Protein AF-A0A9D1JRZ8-F1 (afdb_monomer_lite)

pLDDT: mean 80.59, std 9.16, range [51.03, 95.12]

Organism: NCBI:txid2840941

Radius of gyration: 38.11 Å; chains: 1; bounding box: 94×84×98 Å

InterPro domains:
  IPR002549 Transmembrane protein TqsA-like [PF01594] (30-248)
  IPR002549 Transmembrane protein TqsA-like [PF01594] (249-316)
  IPR002549 Transmembrane protein TqsA-like [PTHR21716] (244-322)

Foldseek 3Di:
DDQDPVNVVVVVVVVVVVVVVVVCVVCVVVVVVVVVVVCVVCVLLVLLQVVLLLLCLQLVVQLCVPQVPPPNVPDPVSVVCSNVVSSVVSVCVVVVVVVVVCVVVLVVVVVVVVVVLVVVVVVLVVVVVVVVVVCVVDPVVVVVCVVVVPDVVVVSVVVVVVSVVVVVVSVVVSVVVVVVVVVVVVSVVSSNVSSVVCNVCVVVVVVVVLVVLVVVDPPVVSVVVVVVVVVVSVVVSVVSNVVVVVVVVVVVVVVVVVVVCVCCVQPVVLCVVCVVLVHDSVVLNVQLVVLCVPPNPVRNVPSSNVVSVVVVVVVVVVVVVVVVVVVD

Secondary structure (DSSP, 8-state):
----HHHHHHHHHHHHHHHHHHHHHHTHHHHHHHHHHHHHHHHHHHHHHHHHHHHHHHHHHHHHHHTSSTTTTT-HHHHHHHHHHHHHHHHHHHHHHHHHHHHHHHHHHHHHHHHHHHHHHHHHHHHHHHHHHHHHT-HHHHHHHHHHT--HHHHHHHHHHHHHHHHHHHHHHHHHHHHHHHHHHHHHHHHHHHHHHHHHHHHHHHHHHHHHHHHHS-HHHHHHHHHHHHHHHHHHHHHHH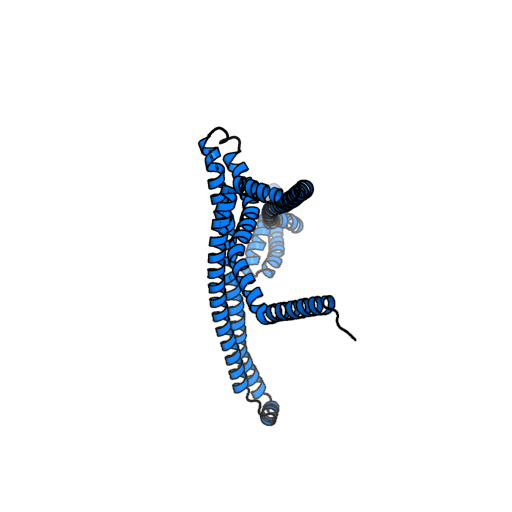HHHHHHHHHHHHHHHHHHHHHHIIIIIHHHHHHHHHT--HHHHHHHHHHHHHHHHHHHHHHHHHHHHHHHHHHHHHHHHHHHHHHT-

Structure (mmCIF, N/CA/C/O backbone):
data_AF-A0A9D1JRZ8-F1
#
_entry.id   AF-A0A9D1JRZ8-F1
#
loop_
_atom_site.group_PDB
_atom_site.id
_atom_site.type_symbol
_atom_site.label_atom_id
_atom_site.label_alt_id
_atom_site.label_comp_id
_atom_site.label_asym_id
_atom_site.label_entity_id
_atom_site.label_seq_id
_atom_site.pdbx_PDB_ins_code
_atom_site.Cartn_x
_atom_site.Cartn_y
_atom_site.Cartn_z
_atom_site.occupancy
_atom_site.B_iso_or_equiv
_atom_site.auth_seq_id
_atom_site.auth_comp_id
_atom_site.auth_asym_id
_atom_site.auth_atom_id
_atom_site.pdbx_PDB_model_num
ATOM 1 N N . MET A 1 1 ? -30.041 -45.251 48.410 1.00 56.19 1 MET A N 1
ATOM 2 C CA . MET A 1 1 ? -29.413 -43.913 48.454 1.00 56.19 1 MET A CA 1
ATOM 3 C C . MET A 1 1 ? -30.538 -42.896 48.626 1.00 56.19 1 MET A C 1
ATOM 5 O O . MET A 1 1 ? -31.385 -42.823 47.746 1.00 56.19 1 MET A O 1
ATOM 9 N N . LYS A 1 2 ? -30.663 -42.235 49.785 1.00 61.56 2 LYS A N 1
ATOM 10 C CA . LYS A 1 2 ? -31.685 -41.193 49.989 1.00 61.56 2 LYS A CA 1
ATOM 11 C C . LYS A 1 2 ? -31.085 -39.877 49.499 1.00 61.56 2 LYS A C 1
ATOM 13 O O . LYS A 1 2 ? -30.140 -39.399 50.109 1.00 61.56 2 LYS A O 1
ATOM 18 N N . LEU A 1 3 ? -31.579 -39.370 48.374 1.00 69.12 3 LEU A N 1
ATOM 19 C CA . LEU A 1 3 ? -31.197 -38.058 47.852 1.00 69.12 3 LEU A CA 1
ATOM 20 C C . LEU A 1 3 ? -31.769 -36.985 48.781 1.00 69.12 3 LEU A C 1
ATOM 22 O O . LEU A 1 3 ? -32.987 -36.918 48.961 1.00 69.12 3 LEU A O 1
ATOM 26 N N . ASP A 1 4 ? -30.896 -36.182 49.382 1.00 82.25 4 ASP A N 1
ATOM 27 C CA . ASP A 1 4 ? -31.311 -35.039 50.191 1.00 82.25 4 ASP A CA 1
ATOM 28 C C . ASP A 1 4 ? -31.799 -33.886 49.285 1.00 82.25 4 ASP A C 1
ATOM 30 O O . ASP A 1 4 ? -31.523 -33.836 48.081 1.00 82.25 4 ASP A O 1
ATOM 34 N N . LYS A 1 5 ? -32.545 -32.930 49.846 1.00 78.88 5 LYS A N 1
ATOM 35 C CA . LYS A 1 5 ? -33.071 -31.759 49.123 1.00 78.88 5 LYS A CA 1
ATOM 36 C C . LYS A 1 5 ? -31.963 -30.920 48.476 1.00 78.88 5 LYS A C 1
ATOM 38 O O . LYS A 1 5 ? -32.202 -30.301 47.436 1.00 78.88 5 LYS A O 1
ATOM 43 N N . GLU A 1 6 ? -30.763 -30.899 49.056 1.00 80.94 6 GLU A N 1
ATOM 44 C CA . GLU A 1 6 ? -29.601 -30.226 48.466 1.00 80.94 6 GLU A CA 1
ATOM 45 C C . GLU A 1 6 ? -29.086 -30.921 47.201 1.00 80.94 6 GLU A C 1
ATOM 47 O O . GLU A 1 6 ? -28.786 -30.243 46.212 1.00 80.94 6 GLU A O 1
ATOM 52 N N . ASP A 1 7 ? -29.053 -32.255 47.183 1.00 83.50 7 ASP A N 1
ATOM 53 C CA . ASP A 1 7 ? -28.632 -33.032 46.013 1.00 83.50 7 ASP A CA 1
ATOM 54 C C . ASP A 1 7 ? -29.621 -32.856 44.859 1.00 83.50 7 ASP A C 1
ATOM 56 O O . ASP A 1 7 ? -29.228 -32.610 43.718 1.00 83.50 7 ASP A O 1
ATOM 60 N N . LEU A 1 8 ? -30.921 -32.847 45.169 1.00 83.81 8 LEU A N 1
ATOM 61 C CA . LEU A 1 8 ? -31.987 -32.525 44.217 1.00 83.81 8 LEU A CA 1
ATOM 62 C C . LEU A 1 8 ? -31.843 -31.111 43.628 1.00 83.81 8 LEU A C 1
ATOM 64 O O . LEU A 1 8 ? -32.059 -30.905 42.431 1.00 83.81 8 LEU A O 1
ATOM 68 N N . LYS A 1 9 ? -31.430 -30.124 44.435 1.00 86.06 9 LYS A N 1
ATOM 69 C CA . LYS A 1 9 ? -31.193 -28.748 43.971 1.00 86.06 9 LYS A CA 1
ATOM 70 C C . LYS A 1 9 ? -29.970 -28.667 43.053 1.00 86.06 9 LYS A C 1
ATOM 72 O O . LYS A 1 9 ? -30.039 -27.955 42.050 1.00 86.06 9 LYS A O 1
ATOM 77 N N . LYS A 1 10 ? -28.885 -29.388 43.352 1.00 85.62 10 LYS A N 1
ATOM 78 C CA . LYS A 1 10 ? -27.681 -29.458 42.501 1.00 85.62 10 LYS A CA 1
ATOM 79 C C . LYS A 1 10 ? -27.978 -30.137 41.166 1.00 85.62 10 LYS A C 1
ATOM 81 O O . LYS A 1 10 ? -27.677 -29.559 40.126 1.00 85.62 10 LYS A O 1
ATOM 86 N N . ILE A 1 11 ? -28.656 -31.286 41.188 1.00 87.19 11 ILE A N 1
ATOM 87 C CA . ILE A 1 11 ? -29.069 -32.015 39.979 1.00 87.19 11 ILE A CA 1
ATOM 88 C C . ILE A 1 11 ? -29.947 -31.127 39.091 1.00 87.19 11 ILE A C 1
ATOM 90 O O . ILE A 1 11 ? -29.716 -31.042 37.889 1.00 87.19 11 ILE A O 1
ATOM 94 N N . ARG A 1 12 ? -30.889 -30.373 39.674 1.00 87.62 12 ARG A N 1
ATOM 95 C CA . ARG A 1 12 ? -31.716 -29.422 38.919 1.00 87.62 12 ARG A CA 1
ATOM 96 C C . ARG A 1 12 ? -30.890 -28.336 38.225 1.00 87.62 12 ARG A C 1
ATOM 98 O O . ARG A 1 12 ? -31.143 -28.077 37.058 1.00 87.62 12 ARG A O 1
ATOM 105 N N . HIS A 1 13 ? -29.927 -27.703 38.904 1.00 90.06 13 HIS A N 1
ATOM 106 C CA . HIS A 1 13 ? -29.069 -26.684 38.272 1.00 90.06 13 HIS A CA 1
ATOM 107 C C . HIS A 1 13 ? -28.193 -27.280 37.170 1.00 90.06 13 HIS A C 1
ATOM 109 O O . HIS A 1 13 ? -27.972 -26.625 36.159 1.00 90.06 13 HIS A O 1
ATOM 115 N N . LEU A 1 14 ? -27.736 -28.520 37.344 1.00 88.88 14 LEU A N 1
ATOM 116 C CA . LEU A 1 14 ? -26.909 -29.221 36.367 1.00 88.88 14 LEU A CA 1
ATOM 117 C C . LEU A 1 14 ? -27.716 -29.578 35.109 1.00 88.88 14 LEU A C 1
ATOM 119 O O . LEU A 1 14 ? -27.247 -29.348 33.999 1.00 88.88 14 LEU A O 1
ATOM 123 N N . ILE A 1 15 ? -28.964 -30.030 35.272 1.00 90.50 15 ILE A N 1
ATOM 124 C CA . ILE A 1 15 ? -29.905 -30.245 34.161 1.00 90.50 15 ILE A CA 1
ATOM 125 C C . ILE A 1 15 ? -30.215 -28.919 33.450 1.00 90.50 15 ILE A C 1
ATOM 127 O O . ILE A 1 15 ? -30.189 -28.856 32.225 1.00 90.50 15 ILE A O 1
ATOM 131 N N . LEU A 1 16 ? -30.462 -27.841 34.199 1.00 91.38 16 LEU A N 1
ATOM 132 C CA . LEU A 1 16 ? -30.756 -26.515 33.640 1.00 91.38 16 LEU A CA 1
ATOM 133 C C . LEU A 1 16 ? -29.554 -25.951 32.864 1.00 91.38 16 LEU A C 1
ATOM 135 O O . LEU A 1 16 ? -29.713 -25.437 31.761 1.00 91.38 16 LEU A O 1
ATOM 139 N N . PHE A 1 17 ? -28.345 -26.122 33.403 1.00 94.19 17 PHE A N 1
ATOM 140 C CA . PHE A 1 17 ? -27.095 -25.793 32.726 1.00 94.19 17 PHE A CA 1
ATOM 141 C C . PHE A 1 17 ? -26.906 -26.622 31.450 1.00 94.19 17 PHE A C 1
ATOM 143 O O . PHE A 1 17 ? -26.579 -26.054 30.414 1.00 94.19 17 PHE A O 1
ATOM 150 N N . ALA A 1 18 ? -27.164 -27.933 31.491 1.00 89.81 18 ALA A N 1
ATOM 151 C CA . ALA A 1 18 ? -27.052 -28.808 30.326 1.00 89.81 18 ALA A CA 1
ATOM 152 C C . ALA A 1 18 ? -28.035 -28.420 29.208 1.00 89.81 18 ALA A C 1
ATOM 154 O O . ALA A 1 18 ? -27.648 -28.385 28.044 1.00 89.81 18 ALA A O 1
ATOM 155 N N . ILE A 1 19 ? -29.278 -28.060 29.551 1.00 92.88 19 ILE A N 1
ATOM 156 C CA . ILE A 1 19 ? -30.281 -27.581 28.584 1.00 92.88 19 ILE A CA 1
ATOM 157 C C . ILE A 1 19 ? -29.836 -26.258 27.945 1.00 92.88 19 ILE A C 1
ATOM 159 O O . ILE A 1 19 ? -29.908 -26.111 26.726 1.00 92.88 19 ILE A O 1
ATOM 163 N N . ILE A 1 20 ? -29.336 -25.308 28.743 1.00 90.50 20 ILE A N 1
ATOM 164 C CA . ILE A 1 20 ? -28.833 -24.019 28.241 1.00 90.50 20 ILE A CA 1
ATOM 165 C C . ILE A 1 20 ? -27.596 -24.220 27.357 1.00 90.50 20 ILE A C 1
ATOM 167 O O . ILE A 1 20 ? -27.525 -23.662 26.264 1.00 90.50 20 ILE A O 1
ATOM 171 N N . ALA A 1 21 ? -26.640 -25.039 27.795 1.00 88.12 21 ALA A N 1
ATOM 172 C CA . ALA A 1 21 ? -25.439 -25.352 27.030 1.00 88.12 21 ALA A CA 1
ATOM 173 C C . ALA A 1 21 ? -25.792 -26.017 25.692 1.00 88.12 21 ALA A C 1
ATOM 175 O O . ALA A 1 21 ? -25.288 -25.603 24.651 1.00 88.12 21 ALA A O 1
ATOM 176 N N . GLN A 1 22 ? -26.722 -26.976 25.694 1.00 88.88 22 GLN A N 1
ATOM 177 C CA . GLN A 1 22 ? -27.201 -27.627 24.477 1.00 88.88 22 GLN A CA 1
ATOM 178 C C . GLN A 1 22 ? -27.913 -26.644 23.540 1.00 88.88 22 GLN A C 1
ATOM 180 O O . GLN A 1 22 ? -27.714 -26.707 22.327 1.00 88.88 22 GLN A O 1
ATOM 185 N N . ALA A 1 23 ? -28.707 -25.712 24.074 1.00 86.88 23 ALA A N 1
ATOM 186 C CA . ALA A 1 23 ? -29.361 -24.675 23.281 1.00 86.88 23 ALA A CA 1
ATOM 187 C C . ALA A 1 23 ? -28.345 -23.724 22.624 1.00 86.88 23 ALA A C 1
ATOM 189 O O . ALA A 1 23 ? -28.509 -23.370 21.458 1.00 86.88 23 ALA A O 1
ATOM 190 N N . ILE A 1 24 ? -27.271 -23.359 23.331 1.00 87.81 24 ILE A N 1
ATOM 191 C CA . ILE A 1 24 ? -26.171 -22.540 22.798 1.00 87.81 24 ILE A CA 1
ATOM 192 C C . ILE A 1 24 ? -25.409 -23.298 21.706 1.00 87.81 24 ILE A C 1
ATOM 194 O O . ILE A 1 24 ? -25.161 -22.741 20.640 1.00 87.81 24 ILE A O 1
ATOM 198 N N . ILE A 1 25 ? -25.079 -24.573 21.937 1.00 88.94 25 ILE A N 1
ATOM 199 C CA . ILE A 1 25 ? -24.357 -25.414 20.968 1.00 88.94 25 ILE A CA 1
ATOM 200 C C . ILE A 1 25 ? -25.198 -25.643 19.708 1.00 88.94 25 ILE A C 1
ATOM 202 O O . ILE A 1 25 ? -24.688 -25.546 18.595 1.00 88.94 25 ILE A O 1
ATOM 206 N N . SER A 1 26 ? -26.499 -25.885 19.868 1.00 88.44 26 SER A N 1
ATOM 207 C CA . SER A 1 26 ? -27.407 -26.113 18.736 1.00 88.44 26 SER A CA 1
ATOM 208 C C . SER A 1 26 ? -27.632 -24.848 17.900 1.00 88.44 26 SER A C 1
ATOM 210 O O . SER A 1 26 ? -27.887 -24.947 16.705 1.00 88.44 26 SER A O 1
ATOM 212 N N . ASN A 1 27 ? -27.505 -23.660 18.504 1.00 89.44 27 ASN A N 1
ATOM 213 C CA . ASN A 1 27 ? -27.667 -22.364 17.836 1.00 89.44 27 ASN A CA 1
ATOM 214 C C . ASN A 1 27 ? -26.335 -21.620 17.653 1.00 89.44 27 ASN A C 1
ATOM 216 O O . ASN A 1 27 ? -26.321 -20.400 17.473 1.00 89.44 27 ASN A O 1
ATOM 220 N N . ILE A 1 28 ? -25.202 -22.327 17.692 1.00 86.56 28 ILE A N 1
ATOM 221 C CA . ILE A 1 28 ? -23.886 -21.683 17.649 1.00 86.56 28 ILE A CA 1
ATOM 222 C C . ILE A 1 28 ? -23.675 -20.945 16.323 1.00 86.56 28 ILE A C 1
ATOM 224 O O . ILE A 1 28 ? -23.085 -19.869 16.307 1.00 86.56 28 ILE A O 1
ATOM 228 N N . SER A 1 29 ? -24.241 -21.462 15.227 1.00 88.19 29 SER A N 1
ATOM 229 C CA . SER A 1 29 ? -24.235 -20.811 13.914 1.00 88.19 29 SER A CA 1
ATOM 230 C C . SER A 1 29 ? -24.957 -19.462 13.931 1.00 88.19 29 SER A C 1
ATOM 232 O O . SER A 1 29 ? -24.436 -18.500 13.375 1.00 88.19 29 SER A O 1
ATOM 234 N N . LEU A 1 30 ? -26.101 -19.356 14.616 1.00 85.00 30 LEU A N 1
ATOM 235 C CA . LEU A 1 30 ? -26.840 -18.098 14.779 1.00 85.00 30 LEU A CA 1
ATOM 236 C C . LEU A 1 30 ? -26.064 -17.091 15.636 1.00 85.00 30 LEU A C 1
ATOM 238 O O . LEU A 1 30 ? -26.039 -15.905 15.315 1.00 85.00 30 LEU A O 1
ATOM 242 N N . ILE A 1 31 ? -25.392 -17.554 16.695 1.00 86.56 31 ILE A N 1
ATOM 243 C CA . ILE A 1 31 ? -24.536 -16.699 17.533 1.00 86.56 31 ILE A CA 1
ATOM 244 C C . ILE A 1 31 ? -23.363 -16.163 16.708 1.00 86.56 31 ILE A C 1
ATOM 246 O O . ILE A 1 31 ? -23.105 -14.960 16.721 1.00 86.56 31 ILE A O 1
ATOM 250 N N . PHE A 1 32 ? -22.687 -17.031 15.951 1.00 89.12 32 PHE A N 1
ATOM 251 C CA . PHE A 1 32 ? -21.602 -16.626 15.061 1.00 89.12 32 PHE A CA 1
ATOM 252 C C . PHE A 1 32 ? -22.081 -15.664 13.970 1.00 89.12 32 PHE A C 1
ATOM 254 O O . PHE A 1 32 ? -21.404 -14.671 13.733 1.00 89.12 32 PHE A O 1
ATOM 261 N N . GLN A 1 33 ? -23.255 -15.886 13.372 1.00 90.62 33 GLN A N 1
ATOM 262 C CA . GLN A 1 33 ? -23.841 -14.964 12.390 1.00 90.62 33 GLN A CA 1
ATOM 263 C C . GLN A 1 33 ? -24.159 -13.589 12.991 1.00 90.62 33 GLN A C 1
ATOM 265 O O . GLN A 1 33 ? -23.865 -12.561 12.385 1.00 90.62 33 GLN A O 1
ATOM 270 N N . GLY A 1 34 ? -24.722 -13.542 14.201 1.00 87.06 34 GLY A N 1
ATOM 271 C CA . GLY A 1 34 ? -24.944 -12.275 14.901 1.00 87.06 34 GLY A CA 1
ATOM 272 C C . GLY A 1 34 ? -23.633 -11.534 15.177 1.00 87.06 34 GLY A C 1
ATOM 273 O O . GLY A 1 34 ? -23.557 -10.313 15.032 1.00 87.06 34 GLY A O 1
ATOM 274 N N . LEU A 1 35 ? -22.578 -12.278 15.515 1.00 89.38 35 LEU A N 1
ATOM 275 C CA . LEU A 1 35 ? -21.249 -11.737 15.781 1.00 89.38 35 LEU A CA 1
ATOM 276 C C . LEU A 1 35 ? -20.564 -11.238 14.499 1.00 89.38 35 LEU A C 1
ATOM 278 O O . LEU A 1 35 ? -19.948 -10.175 14.532 1.00 89.38 35 LEU A O 1
ATOM 282 N N . THR A 1 36 ? -20.725 -11.931 13.365 1.00 88.56 36 THR A N 1
ATOM 283 C CA . THR A 1 36 ? -20.233 -11.451 12.064 1.00 88.56 36 THR A CA 1
ATOM 284 C C . THR A 1 36 ? -20.972 -10.200 11.614 1.00 88.56 36 THR A C 1
ATOM 286 O O . THR A 1 36 ? -20.320 -9.257 11.196 1.00 88.56 36 THR A O 1
ATOM 289 N N . VAL A 1 37 ? -22.296 -10.115 11.793 1.00 90.94 37 VAL A N 1
ATOM 290 C CA . VAL A 1 37 ? -23.055 -8.892 11.466 1.00 90.94 37 VAL A CA 1
ATOM 291 C C . VAL A 1 37 ? -22.593 -7.710 12.324 1.00 90.94 37 VAL A C 1
ATOM 293 O O . VAL A 1 37 ? -22.379 -6.615 11.807 1.00 90.94 37 VAL A O 1
ATOM 296 N N . LEU A 1 38 ? -22.395 -7.918 13.631 1.00 89.19 38 LEU A N 1
ATOM 297 C CA . LEU A 1 38 ? -21.828 -6.890 14.511 1.00 89.19 38 LEU A CA 1
ATOM 298 C C . LEU A 1 38 ? -20.430 -6.466 14.056 1.00 89.19 38 LEU A C 1
ATOM 300 O O . LEU A 1 38 ? -20.126 -5.271 14.034 1.00 89.19 38 LEU A O 1
ATOM 304 N N . TRP A 1 39 ? -19.589 -7.431 13.684 1.00 87.50 39 TRP A N 1
ATOM 305 C CA . TRP A 1 39 ? -18.262 -7.152 13.155 1.00 87.50 39 TRP A CA 1
ATOM 306 C C . TRP A 1 39 ? -18.329 -6.362 11.849 1.00 87.50 39 TRP A C 1
ATOM 308 O O . TRP A 1 39 ? -17.648 -5.352 11.750 1.00 87.50 39 TRP A O 1
ATOM 318 N N . ASP A 1 40 ? -19.188 -6.728 10.900 1.00 81.44 40 ASP A N 1
ATOM 319 C CA . ASP A 1 40 ? -19.339 -6.040 9.613 1.00 81.44 40 ASP A CA 1
ATOM 320 C C . ASP A 1 40 ? -19.796 -4.584 9.781 1.00 81.44 40 ASP A C 1
ATOM 322 O O . ASP A 1 40 ? -19.390 -3.709 9.017 1.00 81.44 40 ASP A O 1
ATOM 326 N N . ILE A 1 41 ? -20.583 -4.294 10.822 1.00 85.31 41 ILE A N 1
ATOM 327 C CA . ILE A 1 41 ? -20.981 -2.925 11.177 1.00 85.31 41 ILE A CA 1
ATOM 328 C C . ILE A 1 41 ? -19.808 -2.148 11.791 1.00 85.31 41 ILE A C 1
ATOM 330 O O . ILE A 1 41 ? -19.616 -0.977 11.472 1.00 85.31 41 ILE A O 1
ATOM 334 N N . VAL A 1 42 ? -19.020 -2.766 12.676 1.00 84.75 42 VAL A N 1
ATOM 335 C CA . VAL A 1 42 ? -17.909 -2.104 13.391 1.00 84.75 42 VAL A CA 1
ATOM 336 C C . VAL A 1 42 ? -16.641 -2.003 12.530 1.00 84.75 42 VAL A C 1
ATOM 338 O O . VAL A 1 42 ? -15.849 -1.068 12.680 1.00 84.75 42 VAL A O 1
ATOM 341 N N . PHE A 1 43 ? -16.448 -2.926 11.594 1.00 84.25 43 PHE A N 1
ATOM 342 C CA . PHE A 1 43 ? -15.240 -3.073 10.792 1.00 84.25 43 PHE A CA 1
ATOM 343 C C . PHE A 1 43 ? -14.875 -1.813 9.990 1.00 84.25 43 PHE A C 1
ATOM 345 O O . PHE A 1 43 ? -13.714 -1.408 10.068 1.00 84.25 43 PHE A O 1
ATOM 352 N N . PRO A 1 44 ? -15.804 -1.104 9.313 1.00 81.50 44 PRO A N 1
ATOM 353 C CA . PRO A 1 44 ? -15.499 0.158 8.637 1.00 81.50 44 PRO A CA 1
ATOM 354 C C . PRO A 1 44 ? -14.912 1.229 9.567 1.00 81.50 44 PRO A C 1
ATOM 356 O O . PRO A 1 44 ? -14.081 2.028 9.135 1.00 81.50 44 PRO A O 1
ATOM 359 N N . PHE A 1 45 ? -15.293 1.238 10.848 1.00 82.75 45 PHE A N 1
ATOM 360 C CA . PHE A 1 45 ? 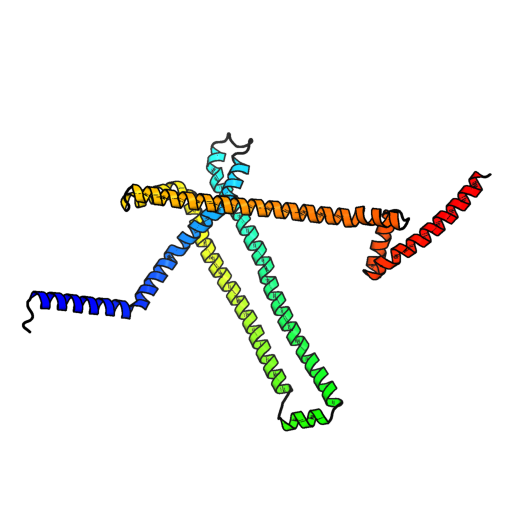-14.765 2.178 11.841 1.00 82.75 45 PHE A CA 1
ATOM 361 C C . PHE A 1 45 ? -13.352 1.800 12.284 1.00 82.75 45 PHE A C 1
ATOM 363 O O . PHE A 1 45 ? -12.489 2.671 12.397 1.00 82.75 45 PHE A O 1
ATOM 370 N N . VAL A 1 46 ? -13.099 0.505 12.500 1.00 85.44 46 VAL A N 1
ATOM 371 C CA . VAL A 1 46 ? -11.760 -0.017 12.823 1.00 85.44 46 VAL A CA 1
ATOM 372 C C . VAL A 1 46 ? -10.809 0.216 11.650 1.00 85.44 46 VAL A C 1
ATOM 374 O O . VAL A 1 46 ? -9.716 0.752 11.837 1.00 85.44 46 VAL A O 1
ATOM 377 N N . LEU A 1 47 ? -11.256 -0.105 10.433 1.00 84.88 47 LEU A N 1
ATOM 378 C CA . LEU A 1 47 ? -10.526 0.137 9.194 1.00 84.88 47 LEU A CA 1
ATOM 379 C C . LEU A 1 47 ? -10.265 1.636 8.998 1.00 84.88 47 LEU A C 1
ATOM 381 O O . LEU A 1 47 ? -9.140 2.028 8.702 1.00 84.88 47 LEU A O 1
ATOM 385 N N . GLY A 1 48 ? -11.263 2.487 9.247 1.00 87.62 48 GLY A N 1
ATOM 386 C CA . GLY A 1 48 ? -11.102 3.939 9.241 1.00 87.62 48 GLY A CA 1
ATOM 387 C C . GLY A 1 48 ? -10.077 4.428 10.268 1.00 87.62 48 GLY A C 1
ATOM 388 O O . GLY A 1 48 ? -9.261 5.289 9.956 1.00 87.62 48 GLY A O 1
ATOM 389 N N . GLY A 1 49 ? -10.042 3.845 11.469 1.00 87.38 49 GLY A N 1
ATOM 390 C CA . GLY A 1 49 ? -9.018 4.127 12.478 1.00 87.38 49 GLY A CA 1
ATOM 391 C C . GLY A 1 49 ? -7.606 3.737 12.027 1.00 87.38 49 GLY A C 1
ATOM 392 O O . GLY A 1 49 ? -6.661 4.508 12.211 1.00 87.38 49 GLY A O 1
ATOM 393 N N . ALA A 1 50 ? -7.463 2.579 11.379 1.00 88.00 50 ALA A N 1
ATOM 394 C CA . ALA A 1 50 ? -6.194 2.131 10.808 1.00 88.00 50 ALA A CA 1
ATOM 395 C C . ALA A 1 50 ? -5.728 3.048 9.662 1.00 88.00 50 ALA A C 1
ATOM 397 O O . ALA A 1 50 ? -4.582 3.501 9.656 1.00 88.00 50 ALA A O 1
ATOM 398 N N . ILE A 1 51 ? -6.627 3.396 8.735 1.00 86.94 51 ILE A N 1
ATOM 399 C CA . ILE A 1 51 ? -6.351 4.333 7.636 1.00 86.94 51 ILE A CA 1
ATOM 400 C C . ILE A 1 51 ? -5.958 5.706 8.194 1.00 86.94 51 ILE A C 1
ATOM 402 O O . ILE A 1 51 ? -4.973 6.291 7.745 1.00 86.94 51 ILE A O 1
ATOM 406 N N . ALA A 1 52 ? -6.674 6.205 9.204 1.00 87.25 52 ALA A N 1
ATOM 407 C CA . ALA A 1 52 ? -6.370 7.469 9.867 1.00 87.25 52 ALA A CA 1
ATOM 408 C C . ALA A 1 52 ? -4.949 7.472 10.437 1.00 87.25 52 ALA A C 1
ATOM 410 O O . ALA A 1 52 ? -4.202 8.435 10.259 1.00 87.25 52 ALA A O 1
ATOM 411 N N . PHE A 1 53 ? -4.555 6.380 11.090 1.00 87.00 53 PHE A N 1
ATOM 412 C CA . PHE A 1 53 ? -3.213 6.229 11.633 1.00 87.00 53 PHE A CA 1
ATOM 413 C C . PHE A 1 53 ? -2.134 6.279 10.540 1.00 87.00 53 PHE A C 1
ATOM 415 O O . PHE A 1 53 ? -1.162 7.024 10.684 1.00 87.00 53 PHE A O 1
ATOM 422 N N . VAL A 1 54 ? -2.332 5.559 9.430 1.00 85.94 54 VAL A N 1
ATOM 423 C CA . VAL A 1 54 ? -1.393 5.552 8.296 1.00 85.94 54 VAL A CA 1
ATOM 424 C C . VAL A 1 54 ? -1.312 6.928 7.634 1.00 85.94 54 VAL A C 1
ATOM 426 O O . VAL A 1 54 ? -0.214 7.448 7.454 1.00 85.94 54 VAL A O 1
ATOM 429 N N . LEU A 1 55 ? -2.448 7.563 7.324 1.00 86.06 55 LEU A N 1
ATOM 430 C CA . LEU A 1 55 ? -2.494 8.876 6.664 1.00 86.06 55 LEU A CA 1
ATOM 431 C C . LEU A 1 55 ? -1.931 10.005 7.534 1.00 86.06 55 LEU A C 1
ATOM 433 O O . LEU A 1 55 ? -1.398 10.980 7.003 1.00 86.06 55 LEU A O 1
ATOM 437 N N . ASN A 1 56 ? -2.003 9.879 8.861 1.00 84.69 56 ASN A N 1
ATOM 438 C CA . ASN A 1 56 ? -1.464 10.873 9.787 1.00 84.69 56 ASN A CA 1
ATOM 439 C C . ASN A 1 56 ? 0.055 11.074 9.618 1.00 84.69 56 ASN A C 1
ATOM 441 O O . ASN A 1 56 ? 0.546 12.170 9.887 1.00 84.69 56 ASN A O 1
ATOM 445 N N . VAL A 1 57 ? 0.798 10.067 9.144 1.00 84.81 57 VAL A N 1
ATOM 446 C CA . VAL A 1 57 ? 2.248 10.167 8.904 1.00 84.81 57 VAL A CA 1
ATOM 447 C C . VAL A 1 57 ? 2.575 11.164 7.775 1.00 84.81 57 VAL A C 1
ATOM 449 O O . VAL A 1 57 ? 3.155 12.216 8.071 1.00 84.81 57 VAL A O 1
ATOM 452 N N . PRO A 1 58 ? 2.173 10.930 6.508 1.00 82.94 58 PRO A N 1
ATOM 453 C CA . PRO A 1 58 ? 2.403 11.884 5.428 1.00 82.94 58 PRO A CA 1
ATOM 454 C C . PRO A 1 58 ? 1.671 13.213 5.656 1.00 82.94 58 PRO A C 1
ATOM 456 O O . PRO A 1 58 ? 2.240 14.261 5.353 1.00 82.94 58 PRO A O 1
ATOM 459 N N . MET A 1 59 ? 0.474 13.205 6.259 1.00 85.75 59 MET A N 1
ATOM 460 C CA . MET A 1 59 ? -0.267 14.429 6.597 1.00 85.75 59 MET A CA 1
ATOM 461 C C . MET A 1 59 ? 0.540 15.343 7.511 1.00 85.75 59 MET A C 1
ATOM 463 O O . MET A 1 59 ? 0.659 16.534 7.233 1.00 85.75 59 MET A O 1
ATOM 467 N N . ARG A 1 60 ? 1.118 14.809 8.592 1.00 79.88 60 ARG A N 1
ATOM 468 C CA . ARG A 1 60 ? 1.876 15.617 9.553 1.00 79.88 60 ARG A CA 1
ATOM 469 C C . ARG A 1 60 ? 3.179 16.137 8.952 1.00 79.88 60 ARG A C 1
ATOM 471 O O . ARG A 1 60 ? 3.565 17.271 9.228 1.00 79.88 60 ARG A O 1
ATOM 478 N N . ALA A 1 61 ? 3.837 15.343 8.106 1.00 80.94 61 ALA A N 1
ATOM 479 C CA . ALA A 1 61 ? 5.005 15.795 7.353 1.00 80.94 61 ALA A CA 1
ATOM 480 C C . ALA A 1 61 ? 4.648 16.962 6.419 1.00 80.94 61 ALA A C 1
ATOM 482 O O . ALA A 1 61 ? 5.356 17.970 6.377 1.00 80.94 61 ALA A O 1
ATOM 483 N N . LEU A 1 62 ? 3.518 16.855 5.721 1.00 83.25 62 LEU A N 1
ATOM 484 C CA . LEU A 1 62 ? 3.032 17.868 4.798 1.00 83.25 62 LEU A CA 1
ATOM 485 C C . LEU A 1 62 ? 2.559 19.140 5.522 1.00 83.25 62 LEU A C 1
ATOM 487 O O . LEU A 1 62 ? 2.926 20.244 5.129 1.00 83.25 62 LEU A O 1
ATOM 491 N N . GLU A 1 63 ? 1.824 18.994 6.627 1.00 82.94 63 GLU A N 1
ATOM 492 C CA . GLU A 1 63 ? 1.405 20.088 7.512 1.00 82.94 63 GLU A CA 1
ATOM 493 C C . GLU A 1 63 ? 2.614 20.873 8.033 1.00 82.94 63 GLU A C 1
ATOM 495 O O . GLU A 1 63 ? 2.650 22.102 7.952 1.00 82.94 63 GLU A O 1
ATOM 500 N N . ASN A 1 64 ? 3.641 20.168 8.514 1.00 81.06 64 ASN A N 1
ATOM 501 C CA . ASN A 1 64 ? 4.851 20.795 9.032 1.00 81.06 64 ASN A CA 1
ATOM 502 C C . ASN A 1 64 ? 5.665 21.484 7.929 1.00 81.06 64 ASN A C 1
ATOM 504 O O . ASN A 1 64 ? 6.175 22.584 8.140 1.00 81.06 64 ASN A O 1
ATOM 508 N N . ARG A 1 65 ? 5.769 20.870 6.744 1.00 78.44 65 ARG A N 1
ATOM 509 C CA . ARG A 1 65 ? 6.549 21.414 5.624 1.00 78.44 65 ARG A CA 1
ATOM 510 C C . ARG A 1 65 ? 5.876 22.623 4.969 1.00 78.44 65 ARG A C 1
ATOM 512 O O . ARG A 1 65 ? 6.579 23.550 4.577 1.00 78.44 65 ARG A O 1
ATOM 519 N N . ILE A 1 66 ? 4.544 22.623 4.859 1.00 77.19 66 ILE A N 1
ATOM 520 C CA . ILE A 1 66 ? 3.772 23.687 4.198 1.00 77.19 66 ILE A CA 1
ATOM 521 C C . ILE A 1 66 ? 3.444 24.835 5.162 1.00 77.19 66 ILE A C 1
ATOM 523 O O . ILE A 1 66 ? 3.679 25.992 4.824 1.00 77.19 66 ILE A O 1
ATOM 527 N N . PHE A 1 67 ? 2.918 24.543 6.359 1.00 75.12 67 PHE A N 1
ATOM 528 C CA . PHE A 1 67 ? 2.327 25.566 7.237 1.00 75.12 67 PHE A CA 1
ATOM 529 C C . PHE A 1 67 ? 3.230 26.003 8.397 1.00 75.12 67 PHE A C 1
ATOM 531 O O . PHE A 1 67 ? 3.172 27.166 8.793 1.00 75.12 67 PHE A O 1
ATOM 538 N N . HIS A 1 68 ? 4.100 25.125 8.908 1.00 68.06 68 HIS A N 1
ATOM 539 C CA . HIS A 1 68 ? 5.050 25.464 9.983 1.00 68.06 68 HIS A CA 1
ATOM 540 C C . HIS A 1 68 ? 6.437 25.905 9.474 1.00 68.06 68 HIS A C 1
ATOM 542 O O . HIS A 1 68 ? 7.324 26.218 10.269 1.00 68.06 68 HIS A O 1
ATOM 548 N N . GLY A 1 69 ? 6.637 25.992 8.154 1.00 62.06 69 GLY A N 1
ATOM 549 C CA . GLY A 1 69 ? 7.818 26.621 7.558 1.00 62.06 69 GLY A CA 1
ATOM 550 C C . GLY A 1 69 ? 7.864 28.140 7.797 1.00 62.06 69 GLY A C 1
ATOM 551 O O . GLY A 1 69 ? 6.832 28.780 8.008 1.00 62.06 69 GLY A O 1
ATOM 552 N N . ARG A 1 70 ? 9.065 28.742 7.702 1.00 55.34 70 ARG A N 1
ATOM 553 C CA . ARG A 1 70 ? 9.395 30.162 8.005 1.00 55.34 70 ARG A CA 1
ATOM 554 C C . ARG A 1 70 ? 8.487 31.245 7.372 1.00 55.34 70 ARG A C 1
ATOM 556 O O . ARG A 1 70 ? 8.647 32.412 7.703 1.00 55.34 70 ARG A O 1
ATOM 563 N N . ARG A 1 71 ? 7.561 30.899 6.468 1.00 57.28 71 ARG A N 1
ATOM 564 C CA . ARG A 1 71 ? 6.784 31.835 5.633 1.00 57.28 71 ARG A CA 1
ATOM 565 C C . ARG A 1 71 ? 5.319 32.042 6.058 1.00 57.28 71 ARG A C 1
ATOM 567 O O . ARG A 1 71 ? 4.770 33.089 5.745 1.00 57.28 71 ARG A O 1
ATOM 574 N N . LEU A 1 72 ? 4.685 31.083 6.747 1.00 59.19 72 LEU A N 1
ATOM 575 C CA . LEU A 1 72 ? 3.230 31.096 7.036 1.00 59.19 72 LEU A CA 1
ATOM 576 C C . LEU A 1 72 ? 2.870 31.050 8.534 1.00 59.19 72 LEU A C 1
ATOM 578 O O . LEU A 1 72 ? 1.697 31.150 8.891 1.00 59.19 72 LEU A O 1
ATOM 582 N N . SER A 1 73 ? 3.876 30.982 9.412 1.00 58.06 73 SER A N 1
ATOM 583 C CA . SER A 1 73 ? 3.717 30.830 10.867 1.00 58.06 73 SER A CA 1
ATOM 584 C C . SER A 1 73 ? 2.915 31.960 11.546 1.00 58.06 73 SER A C 1
ATOM 586 O O . SER A 1 73 ? 2.258 31.725 12.555 1.00 58.06 73 SER A O 1
ATOM 588 N N . GLY A 1 74 ? 2.895 33.174 10.980 1.00 65.00 74 GLY A N 1
ATOM 589 C CA . GLY A 1 74 ? 2.240 34.341 11.593 1.00 65.00 74 GLY A CA 1
ATOM 590 C C . GLY A 1 74 ? 0.724 34.471 11.379 1.00 65.00 74 GLY A C 1
ATOM 591 O O . GLY A 1 74 ? 0.097 35.306 12.028 1.00 65.00 74 GLY A O 1
ATOM 592 N N . ASN A 1 75 ? 0.103 33.691 10.483 1.00 73.50 75 ASN A N 1
ATOM 593 C CA . ASN A 1 75 ? -1.297 33.908 10.097 1.00 73.50 75 ASN A CA 1
ATOM 594 C C . ASN A 1 75 ? -2.267 32.963 10.842 1.00 73.50 75 ASN A C 1
ATOM 596 O O . ASN A 1 75 ? -2.269 31.750 10.621 1.00 73.50 75 ASN A O 1
ATOM 600 N N . LYS A 1 76 ? -3.143 33.523 11.694 1.00 72.06 76 LYS A N 1
ATOM 601 C CA . LYS A 1 76 ? -4.122 32.768 12.511 1.00 72.06 76 LYS A CA 1
ATOM 602 C C . LYS A 1 76 ? -5.085 31.920 11.671 1.00 72.06 76 LYS A C 1
ATOM 604 O O . LYS A 1 76 ? -5.493 30.844 12.103 1.00 72.06 76 LYS A O 1
ATOM 609 N N . VAL A 1 77 ? -5.441 32.385 10.471 1.00 75.25 77 VAL A N 1
ATOM 610 C CA . VAL A 1 77 ? -6.315 31.634 9.553 1.00 75.25 77 VAL A CA 1
ATOM 611 C C . VAL A 1 77 ? -5.567 30.439 8.965 1.00 75.25 77 VAL A C 1
ATOM 613 O O . VAL A 1 77 ? -6.113 29.339 8.948 1.00 75.25 77 VAL A O 1
ATOM 616 N N . ALA A 1 78 ? -4.299 30.627 8.577 1.00 72.44 78 ALA A N 1
ATOM 617 C CA . ALA A 1 78 ? -3.456 29.569 8.023 1.00 72.44 78 ALA A CA 1
ATOM 618 C C . ALA A 1 78 ? -3.270 28.410 9.015 1.00 72.44 78 ALA A C 1
ATOM 620 O O . ALA A 1 78 ? -3.400 27.255 8.628 1.00 72.44 78 ALA A O 1
ATOM 621 N N . GLN A 1 79 ? -3.069 28.703 10.304 1.00 71.12 79 GLN A N 1
ATOM 622 C CA . GLN A 1 79 ? -2.955 27.669 11.341 1.00 71.12 79 GLN A CA 1
ATOM 623 C C . GLN A 1 79 ? -4.269 26.904 11.576 1.00 71.12 79 GLN A C 1
ATOM 625 O O . GLN A 1 79 ? -4.247 25.709 11.867 1.00 71.12 79 GLN A O 1
ATOM 630 N N . LYS A 1 80 ? -5.426 27.560 11.412 1.00 76.31 80 LYS A N 1
ATOM 631 C CA . LYS A 1 80 ? -6.743 26.927 11.585 1.00 76.31 80 LYS A CA 1
ATOM 632 C C . LYS A 1 80 ? -7.103 25.998 10.418 1.00 76.31 80 LYS A C 1
ATOM 634 O O . LYS A 1 80 ? -7.731 24.966 10.642 1.00 76.31 80 LYS A O 1
ATOM 639 N N . ILE A 1 81 ? -6.691 26.344 9.193 1.00 79.06 81 ILE A N 1
ATOM 640 C CA . ILE A 1 81 ? -6.935 25.539 7.980 1.00 79.06 81 ILE A CA 1
ATOM 641 C C . ILE A 1 81 ? -5.800 24.560 7.648 1.00 79.06 81 ILE A C 1
ATOM 643 O O . ILE A 1 81 ? -5.978 23.709 6.780 1.00 79.06 81 ILE A O 1
ATOM 647 N N . ALA A 1 82 ? -4.657 24.639 8.337 1.00 77.44 82 ALA A N 1
ATOM 648 C CA . ALA A 1 82 ? -3.487 23.803 8.067 1.00 77.44 82 ALA A CA 1
ATOM 649 C C . ALA A 1 82 ? -3.826 22.308 8.057 1.00 77.44 82 ALA A C 1
ATOM 651 O O . ALA A 1 82 ? -3.436 21.595 7.138 1.00 77.44 82 ALA A O 1
ATOM 652 N N . ARG A 1 83 ? -4.616 21.856 9.040 1.00 75.88 83 ARG A N 1
ATOM 653 C CA . ARG A 1 83 ? -5.038 20.456 9.177 1.00 75.88 83 ARG A CA 1
ATOM 654 C C . ARG A 1 83 ? -5.983 19.973 8.069 1.00 75.88 83 ARG A C 1
ATOM 656 O O . ARG A 1 83 ? -5.671 18.956 7.463 1.00 75.88 83 ARG A O 1
ATOM 663 N N . PRO A 1 84 ? -7.127 20.626 7.775 1.00 80.00 84 PRO A N 1
ATOM 664 C CA . PRO A 1 84 ? -7.992 20.161 6.691 1.00 80.00 84 PRO A CA 1
ATOM 665 C C . PRO A 1 84 ? -7.287 20.209 5.330 1.00 80.00 84 PRO A C 1
ATOM 667 O O . PRO A 1 84 ? -7.455 19.293 4.533 1.00 80.00 84 PRO A O 1
ATOM 670 N N . VAL A 1 85 ? -6.445 21.217 5.078 1.00 82.50 85 VAL A N 1
ATOM 671 C CA . VAL A 1 85 ? -5.716 21.326 3.806 1.00 82.50 85 VAL A CA 1
ATOM 672 C C . VAL A 1 85 ? -4.624 20.261 3.682 1.00 82.50 85 VAL A C 1
ATOM 674 O O . VAL A 1 85 ? -4.523 19.625 2.633 1.00 82.50 85 VAL A O 1
ATOM 677 N N . SER A 1 86 ? -3.826 20.023 4.731 1.00 83.44 86 SER A N 1
ATOM 678 C CA . SER A 1 86 ? -2.796 18.976 4.698 1.00 83.44 86 SER A CA 1
ATOM 679 C C . SER A 1 86 ? -3.405 17.587 4.541 1.00 83.44 86 SER A C 1
ATOM 681 O O . SER A 1 86 ? -2.893 16.781 3.770 1.00 83.44 86 SER A O 1
ATOM 683 N N . LEU A 1 87 ? -4.539 17.339 5.200 1.00 83.06 87 LEU A N 1
ATOM 684 C CA . LEU A 1 87 ? -5.304 16.107 5.069 1.00 83.06 87 LEU A CA 1
ATOM 685 C C . LEU A 1 87 ? -5.773 15.898 3.626 1.00 83.06 87 LEU A C 1
ATOM 687 O O . LEU A 1 87 ? -5.458 14.866 3.044 1.00 83.06 87 LEU A O 1
ATOM 691 N N . VAL A 1 88 ? -6.441 16.883 3.016 1.00 82.69 88 VAL A N 1
ATOM 692 C CA . VAL A 1 88 ? -6.915 16.784 1.621 1.00 82.69 88 VAL A CA 1
ATOM 693 C C . VAL A 1 88 ? -5.756 16.535 0.655 1.00 82.69 88 VAL A C 1
ATOM 695 O O . VAL A 1 88 ? -5.862 15.699 -0.240 1.00 82.69 88 VAL A O 1
ATOM 698 N N . LEU A 1 89 ? -4.624 17.210 0.847 1.00 84.06 89 LEU A N 1
ATOM 699 C CA . LEU A 1 89 ? -3.489 17.071 -0.061 1.00 84.06 89 LEU A CA 1
ATOM 700 C C . LEU A 1 89 ? -2.793 15.707 0.078 1.00 84.06 89 LEU A C 1
ATOM 702 O O . LEU A 1 89 ? -2.441 15.086 -0.923 1.00 84.06 89 LEU A O 1
ATOM 706 N N . THR A 1 90 ? -2.655 15.194 1.302 1.00 85.19 90 THR A N 1
ATOM 707 C CA . THR A 1 90 ? -2.166 13.831 1.553 1.00 85.19 90 THR A CA 1
ATOM 708 C C . THR A 1 90 ? -3.099 12.772 0.981 1.00 85.19 90 THR A C 1
ATOM 710 O O . THR A 1 90 ? -2.632 11.787 0.417 1.00 85.19 90 THR A O 1
ATOM 713 N N . ILE A 1 91 ? -4.406 12.988 1.085 1.00 82.25 91 ILE A N 1
ATOM 714 C CA . ILE A 1 91 ? -5.428 12.116 0.510 1.00 82.25 91 ILE A CA 1
ATOM 715 C C . ILE A 1 91 ? -5.272 12.011 -1.002 1.00 82.25 91 ILE A C 1
ATOM 717 O O . ILE A 1 91 ? -5.198 10.903 -1.524 1.00 82.25 91 ILE A O 1
ATOM 721 N N . ILE A 1 92 ? -5.185 13.153 -1.689 1.00 85.06 92 ILE A N 1
ATOM 722 C CA . ILE A 1 92 ? -5.029 13.199 -3.146 1.00 85.06 92 ILE A CA 1
ATOM 723 C C . ILE A 1 92 ? -3.753 12.466 -3.559 1.00 85.06 92 ILE A C 1
ATOM 725 O O . ILE A 1 92 ? -3.772 11.694 -4.513 1.00 85.06 92 ILE A O 1
ATOM 729 N N . LEU A 1 93 ? -2.660 12.661 -2.817 1.00 84.38 93 LEU A N 1
ATOM 730 C CA . LEU A 1 93 ? -1.387 12.003 -3.091 1.00 84.38 93 LEU A CA 1
ATOM 731 C C . LEU A 1 93 ? -1.480 10.480 -2.924 1.00 84.38 93 LEU A C 1
ATOM 733 O O . LEU A 1 93 ? -1.110 9.745 -3.835 1.00 84.38 93 LEU A O 1
ATOM 737 N N . VAL A 1 94 ? -1.986 9.997 -1.786 1.00 81.12 94 VAL A N 1
ATOM 738 C CA . VAL A 1 94 ? -2.050 8.556 -1.490 1.00 81.12 94 VAL A CA 1
ATOM 739 C C . VAL A 1 94 ? -3.038 7.845 -2.417 1.00 81.12 94 VAL A C 1
ATOM 741 O O . VAL A 1 94 ? -2.692 6.813 -2.990 1.00 81.12 94 VAL A O 1
ATOM 744 N N . LEU A 1 95 ? -4.231 8.412 -2.631 1.00 81.06 95 LEU A N 1
ATOM 745 C CA . LEU A 1 95 ? -5.198 7.872 -3.592 1.00 81.06 95 LEU A CA 1
ATOM 746 C C . LEU A 1 95 ? -4.657 7.908 -5.018 1.00 81.06 95 LEU A C 1
ATOM 748 O O . LEU A 1 95 ? -4.826 6.936 -5.744 1.00 81.06 95 LEU A O 1
ATOM 752 N N . GLY A 1 96 ? -3.989 8.993 -5.410 1.00 82.81 96 GLY A N 1
ATOM 753 C CA . GLY A 1 96 ? -3.395 9.124 -6.737 1.00 82.81 96 GLY A CA 1
ATOM 754 C C . GLY A 1 96 ? -2.374 8.024 -7.019 1.00 82.81 96 GLY A C 1
ATOM 755 O O . GLY A 1 96 ? -2.431 7.400 -8.074 1.00 82.81 96 GLY A O 1
ATOM 756 N N . VAL A 1 97 ? -1.492 7.729 -6.057 1.00 79.44 97 VAL A N 1
ATOM 757 C CA . VAL A 1 97 ? -0.507 6.642 -6.181 1.00 79.44 97 VAL A CA 1
ATOM 758 C C . VAL A 1 97 ? -1.191 5.278 -6.263 1.00 79.44 97 VAL A C 1
ATOM 760 O O . VAL A 1 97 ? -0.879 4.499 -7.159 1.00 79.44 97 VAL A O 1
ATOM 763 N N . ILE A 1 98 ? -2.142 4.990 -5.369 1.00 77.50 98 ILE A N 1
ATOM 764 C CA . ILE A 1 98 ? -2.849 3.700 -5.355 1.00 77.50 98 ILE A CA 1
ATOM 765 C C . ILE A 1 98 ? -3.614 3.491 -6.664 1.00 77.50 98 ILE A C 1
ATOM 767 O O . ILE A 1 98 ? -3.476 2.445 -7.293 1.00 77.50 98 ILE A O 1
ATOM 771 N N . LEU A 1 99 ? -4.381 4.490 -7.108 1.00 79.69 99 LEU A N 1
ATOM 772 C CA . LEU A 1 99 ? -5.129 4.413 -8.359 1.00 79.69 99 LEU A CA 1
ATOM 773 C C . LEU A 1 99 ? -4.193 4.254 -9.557 1.00 79.69 99 LEU A C 1
ATOM 775 O O . LEU A 1 99 ? -4.465 3.406 -10.398 1.00 79.69 99 LEU A O 1
ATOM 779 N N . ALA A 1 100 ? -3.082 4.992 -9.622 1.00 77.56 100 ALA A N 1
ATOM 780 C CA . ALA A 1 100 ? -2.109 4.848 -10.704 1.00 77.56 100 ALA A CA 1
ATOM 781 C C . ALA A 1 100 ? -1.541 3.423 -10.774 1.00 77.56 100 ALA A C 1
ATOM 783 O O . ALA A 1 100 ? -1.516 2.828 -11.848 1.00 77.56 100 ALA A O 1
ATOM 784 N N . VAL A 1 101 ? -1.146 2.844 -9.635 1.00 76.31 101 VAL A N 1
ATOM 785 C CA . VAL A 1 101 ? -0.646 1.461 -9.580 1.00 76.31 101 VAL A CA 1
ATOM 786 C C . VAL A 1 101 ? -1.723 0.473 -10.022 1.00 76.31 101 VAL A C 1
ATOM 788 O O . VAL A 1 101 ? -1.456 -0.375 -10.867 1.00 76.31 101 VAL A O 1
ATOM 791 N N . LEU A 1 102 ? -2.949 0.594 -9.510 1.00 70.69 102 LEU A N 1
ATOM 792 C CA . LEU A 1 102 ? -4.046 -0.309 -9.871 1.00 70.69 102 LEU A CA 1
ATOM 793 C C . LEU A 1 102 ? -4.399 -0.218 -11.361 1.00 70.69 102 LEU A C 1
ATOM 795 O O . LEU A 1 102 ? -4.536 -1.248 -12.018 1.00 70.69 102 LEU A O 1
ATOM 799 N N . PHE A 1 103 ? -4.486 0.996 -11.911 1.00 76.31 103 PHE A N 1
ATOM 800 C CA . PHE A 1 103 ? -4.754 1.215 -13.332 1.00 76.31 103 PHE A CA 1
ATOM 801 C C . PHE A 1 103 ? -3.632 0.721 -14.241 1.00 76.31 103 PHE A C 1
ATOM 803 O O . PHE A 1 103 ? -3.913 0.403 -15.388 1.00 76.31 103 PHE A O 1
ATOM 810 N N . ILE A 1 104 ? -2.385 0.658 -13.772 1.00 76.00 104 ILE A N 1
ATOM 811 C CA . ILE A 1 104 ? -1.275 0.101 -14.555 1.00 76.00 104 ILE A CA 1
ATOM 812 C C . ILE A 1 104 ? -1.271 -1.428 -14.459 1.00 76.00 104 ILE A C 1
ATOM 814 O O . ILE A 1 104 ? -1.169 -2.110 -15.473 1.00 76.00 104 ILE A O 1
ATOM 818 N N . VAL A 1 105 ? -1.406 -1.977 -13.252 1.00 73.62 105 VAL A N 1
ATOM 819 C CA . VAL A 1 105 ? -1.205 -3.410 -12.994 1.00 73.62 105 VAL A CA 1
ATOM 820 C C . VAL A 1 105 ? -2.388 -4.256 -13.465 1.00 73.62 105 VAL A C 1
ATOM 822 O O . VAL A 1 105 ? -2.180 -5.282 -14.104 1.00 73.62 105 VAL A O 1
ATOM 825 N N . ILE A 1 106 ? -3.631 -3.844 -13.190 1.00 76.12 106 ILE A N 1
ATOM 826 C CA . ILE A 1 106 ? -4.827 -4.632 -13.539 1.00 76.12 106 ILE A CA 1
ATOM 827 C C . ILE A 1 106 ? -4.934 -4.915 -15.048 1.00 76.12 106 ILE A C 1
ATOM 829 O O . ILE A 1 106 ? -5.109 -6.082 -15.407 1.00 76.12 106 ILE A O 1
ATOM 833 N N . PRO A 1 107 ? -4.832 -3.924 -15.958 1.00 72.94 107 PRO A N 1
ATOM 834 C CA . PRO A 1 107 ? -4.920 -4.223 -17.384 1.00 72.94 107 PRO A CA 1
ATOM 835 C C . PR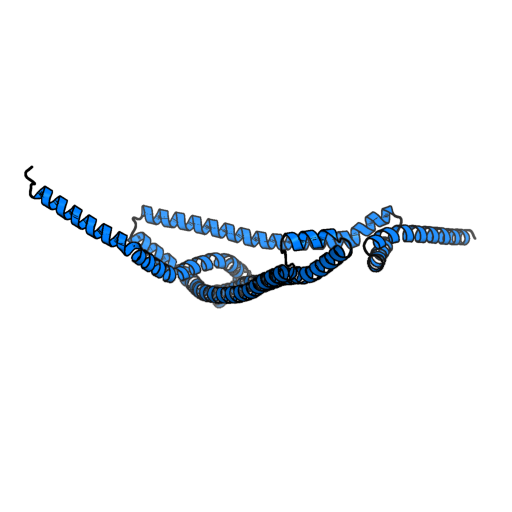O A 1 107 ? -3.734 -5.053 -17.876 1.00 72.94 107 PRO A C 1
ATOM 837 O O . PRO A 1 107 ? -3.907 -5.857 -18.787 1.00 72.94 107 PRO A O 1
ATOM 840 N N . GLU A 1 108 ? -2.555 -4.909 -17.271 1.00 72.44 108 GLU A N 1
ATOM 841 C CA . GLU A 1 108 ? -1.381 -5.698 -17.645 1.00 72.44 108 GLU A CA 1
ATOM 842 C C . GLU A 1 108 ? -1.546 -7.180 -17.265 1.00 72.44 108 GLU A C 1
ATOM 844 O O . GLU A 1 108 ? -1.207 -8.072 -18.046 1.00 72.44 108 GLU A O 1
ATOM 849 N N . LEU A 1 109 ? -2.180 -7.466 -16.122 1.00 73.88 109 LEU A N 1
ATOM 850 C CA . LEU A 1 109 ? -2.598 -8.825 -15.759 1.00 73.88 109 LEU A CA 1
ATOM 851 C C . LEU A 1 109 ? -3.613 -9.393 -16.764 1.00 73.88 109 LEU A C 1
ATOM 853 O O . LEU A 1 109 ? -3.503 -10.545 -17.175 1.00 73.88 109 LEU A O 1
ATOM 857 N N . GLY A 1 110 ? -4.567 -8.577 -17.219 1.00 74.12 110 GLY A N 1
ATOM 858 C CA . GLY A 1 110 ? -5.514 -8.984 -18.261 1.00 74.12 110 GLY A CA 1
ATOM 859 C C . GLY A 1 110 ? -4.823 -9.320 -19.589 1.00 74.12 110 GLY A C 1
ATOM 860 O O . GLY A 1 110 ? -5.076 -10.371 -20.176 1.00 74.12 110 GLY A O 1
ATOM 861 N N . ARG A 1 111 ? -3.900 -8.462 -20.043 1.00 76.69 111 ARG A N 1
ATOM 862 C CA . ARG A 1 111 ? -3.140 -8.652 -21.293 1.00 76.69 111 ARG A CA 1
ATOM 863 C C . ARG A 1 111 ? -2.226 -9.869 -21.257 1.00 76.69 111 ARG A C 1
ATOM 865 O O . ARG A 1 111 ? -2.115 -10.569 -22.261 1.00 76.69 111 ARG A O 1
ATOM 872 N N . THR A 1 112 ? -1.566 -10.125 -20.132 1.00 79.56 112 THR A N 1
ATOM 873 C CA . THR A 1 112 ? -0.677 -11.288 -19.981 1.00 79.56 112 THR A CA 1
ATOM 874 C C . THR A 1 112 ? -1.461 -12.597 -20.040 1.00 79.56 112 THR A C 1
ATOM 876 O O . THR A 1 112 ? -1.064 -13.505 -20.769 1.00 79.56 112 THR A O 1
ATOM 879 N N . LEU A 1 113 ? -2.623 -12.668 -19.381 1.00 75.88 113 LEU A N 1
ATOM 880 C CA . LEU A 1 113 ? -3.528 -13.817 -19.491 1.00 75.88 113 LEU A CA 1
ATOM 881 C C . LEU A 1 113 ? -4.087 -13.983 -20.906 1.00 75.88 113 LEU A C 1
ATOM 883 O O . LEU A 1 113 ? -4.089 -15.093 -21.432 1.00 75.88 113 LEU A O 1
ATOM 887 N N . GLN A 1 114 ? -4.501 -12.892 -21.557 1.00 76.88 114 GLN A N 1
ATOM 888 C CA . GLN A 1 114 ? -4.961 -12.948 -22.944 1.00 76.88 114 GLN A CA 1
ATOM 889 C C . GLN A 1 114 ? -3.851 -13.436 -23.882 1.00 76.88 114 GLN A C 1
ATOM 891 O O . GLN A 1 114 ? -4.105 -14.269 -24.742 1.00 76.88 114 GLN A O 1
ATOM 896 N N . SER A 1 115 ? -2.615 -12.973 -23.690 1.00 80.88 115 SER A N 1
ATOM 897 C CA . SER A 1 115 ? -1.463 -13.406 -24.489 1.00 80.88 115 SER A CA 1
ATOM 898 C C . SER A 1 115 ? -1.192 -14.899 -24.327 1.00 80.88 115 SER A C 1
ATOM 900 O O . SER A 1 115 ? -0.860 -15.562 -25.304 1.00 80.88 115 SER A O 1
ATOM 902 N N . LEU A 1 116 ? -1.381 -15.441 -23.121 1.00 79.12 116 LEU A N 1
ATOM 903 C CA . LEU A 1 116 ? -1.272 -16.874 -22.860 1.00 79.12 116 LEU A CA 1
ATOM 904 C C . LEU A 1 116 ? -2.387 -17.659 -23.564 1.00 79.12 116 LEU A C 1
ATOM 906 O O . LEU A 1 116 ? -2.094 -18.645 -24.233 1.00 79.12 116 LEU A O 1
ATOM 910 N N . VAL A 1 117 ? -3.642 -17.201 -23.483 1.00 77.25 117 VAL A N 1
ATOM 911 C CA . VAL A 1 117 ? -4.767 -17.823 -24.206 1.00 77.25 117 VAL A CA 1
ATOM 912 C C . VAL A 1 117 ? -4.515 -17.810 -25.714 1.00 77.25 117 VAL A C 1
ATOM 914 O O . VAL A 1 117 ? -4.614 -18.855 -26.350 1.00 77.25 117 VAL A O 1
ATOM 917 N N . THR A 1 118 ? -4.117 -16.669 -26.280 1.00 82.25 118 THR A N 1
ATOM 918 C CA . THR A 1 118 ? -3.786 -16.540 -27.706 1.00 82.25 118 THR A CA 1
ATOM 919 C C . THR A 1 118 ? -2.595 -17.420 -28.093 1.00 82.25 118 THR A C 1
ATOM 921 O O . THR A 1 118 ? -2.611 -18.036 -29.154 1.00 82.25 118 THR A O 1
ATOM 924 N N . ALA A 1 119 ? -1.567 -17.532 -27.245 1.00 83.00 119 ALA A N 1
ATOM 925 C CA . ALA A 1 119 ? -0.421 -18.405 -27.500 1.00 83.00 119 ALA A CA 1
ATOM 926 C C . ALA A 1 119 ? -0.824 -19.886 -27.550 1.00 83.00 119 ALA A C 1
ATOM 928 O O . ALA A 1 119 ? -0.369 -20.605 -28.436 1.00 83.00 119 ALA A O 1
ATOM 929 N N . ILE A 1 120 ? -1.710 -20.328 -26.651 1.00 80.06 120 ILE A N 1
ATOM 930 C CA . ILE A 1 120 ? -2.254 -21.692 -26.678 1.00 80.06 120 ILE A CA 1
ATOM 931 C C . ILE A 1 120 ? -3.145 -21.890 -27.912 1.00 80.06 120 ILE A C 1
ATOM 933 O O . ILE A 1 120 ? -3.007 -22.895 -28.603 1.00 80.06 120 ILE A O 1
ATOM 937 N N . GLN A 1 121 ? -4.018 -20.931 -28.233 1.00 74.38 121 GLN A N 1
ATOM 938 C CA . GLN A 1 121 ? -4.873 -21.002 -29.424 1.00 74.38 121 GLN A CA 1
ATOM 939 C C . GLN A 1 121 ? -4.056 -21.093 -30.716 1.00 74.38 121 GLN A C 1
ATOM 941 O O . GLN A 1 121 ? -4.403 -21.873 -31.593 1.00 74.38 121 GLN A O 1
ATOM 946 N N . ASN A 1 122 ? -2.945 -20.363 -30.813 1.00 82.94 122 ASN A N 1
ATOM 947 C CA . ASN A 1 122 ? -2.044 -20.416 -31.966 1.00 82.94 122 ASN A CA 1
ATOM 948 C C . ASN A 1 122 ? -1.192 -21.695 -32.010 1.00 82.94 122 ASN A C 1
ATOM 950 O O . ASN A 1 122 ? -0.659 -22.032 -33.065 1.00 82.94 122 ASN A O 1
ATOM 954 N N . PHE A 1 123 ? -1.048 -22.407 -30.889 1.00 81.75 123 PHE A N 1
ATOM 955 C CA . PHE A 1 123 ? -0.334 -23.681 -30.836 1.00 81.75 123 PHE A CA 1
ATOM 956 C C . PHE A 1 123 ? -1.160 -24.831 -31.428 1.00 81.75 123 PHE A C 1
ATOM 958 O O . PHE A 1 123 ? -0.582 -25.719 -32.045 1.00 81.75 123 PHE A O 1
ATOM 965 N N . ILE A 1 124 ? -2.492 -24.799 -31.297 1.00 78.00 124 ILE A N 1
ATOM 966 C CA . ILE A 1 124 ? -3.400 -25.836 -31.823 1.00 78.00 124 ILE A CA 1
ATOM 967 C C . ILE A 1 124 ? -3.241 -26.080 -33.334 1.00 78.00 124 ILE A C 1
ATOM 969 O O . ILE A 1 124 ? -2.919 -27.209 -33.697 1.00 78.00 124 ILE A O 1
ATOM 973 N N . PRO A 1 125 ? -3.358 -25.075 -34.222 1.00 78.31 125 PRO A N 1
ATOM 974 C CA . PRO A 1 125 ? -3.204 -25.305 -35.660 1.00 78.31 125 PRO A CA 1
ATOM 975 C C . PRO A 1 125 ? -1.774 -25.726 -36.031 1.00 78.31 125 PRO A C 1
ATOM 977 O O . PRO A 1 125 ? -1.561 -26.473 -36.981 1.00 78.31 125 PRO A O 1
ATOM 980 N N . LEU A 1 126 ? -0.769 -25.285 -35.262 1.00 79.31 126 LEU A N 1
ATOM 981 C CA . LEU A 1 126 ? 0.614 -25.723 -35.452 1.00 79.31 126 LEU A CA 1
ATOM 982 C C . LEU A 1 126 ? 0.789 -27.204 -35.083 1.00 79.31 126 LEU A C 1
ATOM 984 O O . LEU A 1 126 ? 1.551 -27.923 -35.732 1.00 79.31 126 LEU A O 1
ATOM 988 N N . ALA A 1 127 ? 0.087 -27.656 -34.042 1.00 80.81 127 ALA A N 1
ATOM 989 C CA . ALA A 1 127 ? 0.044 -29.051 -33.636 1.00 80.81 127 ALA A CA 1
ATOM 990 C C . ALA A 1 127 ? -0.675 -29.905 -34.688 1.00 80.81 127 ALA A C 1
ATOM 992 O O . ALA A 1 127 ? -0.117 -30.925 -35.075 1.00 80.81 127 ALA A O 1
ATOM 993 N N . GLU A 1 128 ? -1.825 -29.463 -35.211 1.00 71.62 128 GLU A N 1
ATOM 994 C CA . GLU A 1 128 ? -2.538 -30.116 -36.326 1.00 71.62 128 GLU A CA 1
ATOM 995 C C . GLU A 1 128 ? -1.626 -30.298 -37.542 1.00 71.62 128 GLU A C 1
ATOM 997 O O . GLU A 1 128 ? -1.399 -31.421 -37.982 1.00 71.62 128 GLU A O 1
ATOM 1002 N N . GLN A 1 129 ? -0.989 -29.223 -38.011 1.00 78.25 129 GLN A N 1
ATOM 1003 C CA . GLN A 1 129 ? -0.102 -29.284 -39.174 1.00 78.25 129 GLN A CA 1
ATOM 1004 C C . GLN A 1 129 ? 1.117 -30.196 -38.946 1.00 78.25 129 GLN A C 1
ATOM 1006 O O . GLN A 1 129 ? 1.571 -30.892 -39.857 1.00 78.25 129 GLN A O 1
ATOM 1011 N N . THR A 1 130 ? 1.668 -30.200 -37.727 1.00 78.69 130 THR A N 1
ATOM 1012 C CA . THR A 1 130 ? 2.788 -31.083 -37.370 1.00 78.69 130 THR A CA 1
ATOM 1013 C C . THR A 1 130 ? 2.335 -32.542 -37.321 1.00 78.69 130 THR A C 1
ATOM 1015 O O . THR A 1 130 ? 3.064 -33.419 -37.779 1.00 78.69 130 THR A O 1
ATOM 1018 N N . LEU A 1 131 ? 1.135 -32.812 -36.802 1.00 73.12 131 LEU A N 1
ATOM 1019 C CA . LEU A 1 131 ? 0.552 -34.151 -36.732 1.00 73.12 131 LEU A CA 1
ATOM 1020 C C . LEU A 1 131 ? 0.220 -34.691 -38.127 1.00 73.12 131 LEU A C 1
ATOM 1022 O O . LEU A 1 131 ? 0.611 -35.813 -38.438 1.00 73.12 131 LEU A O 1
ATOM 1026 N N . GLU A 1 132 ? -0.387 -33.883 -38.997 1.00 71.06 132 GLU A N 1
ATOM 1027 C CA . GLU A 1 132 ? -0.644 -34.241 -40.397 1.00 71.06 132 GLU A CA 1
ATOM 1028 C C . GLU A 1 132 ? 0.661 -34.538 -41.152 1.00 71.06 132 GLU A C 1
ATOM 1030 O O . GLU A 1 132 ? 0.783 -35.569 -41.817 1.00 71.06 132 GLU A O 1
ATOM 1035 N N . GLY A 1 133 ? 1.686 -33.691 -40.994 1.00 71.31 133 GLY A N 1
ATOM 1036 C CA . GLY A 1 133 ? 2.994 -33.894 -41.625 1.00 71.31 133 GLY A CA 1
ATOM 1037 C C . GLY A 1 133 ? 3.741 -35.141 -41.132 1.00 71.31 133 GLY A C 1
ATOM 1038 O O . GLY A 1 133 ? 4.489 -35.759 -41.893 1.00 71.31 133 GLY A O 1
ATOM 1039 N N . LEU A 1 134 ? 3.532 -35.538 -39.873 1.00 71.38 134 LEU A N 1
ATOM 1040 C CA . LEU A 1 134 ? 4.073 -36.778 -39.309 1.00 71.38 134 LEU A CA 1
ATOM 1041 C C . LEU A 1 134 ? 3.274 -38.019 -39.739 1.00 71.38 134 LEU A C 1
ATOM 1043 O O . LEU A 1 134 ? 3.880 -39.083 -39.890 1.00 71.38 134 LEU A O 1
ATOM 1047 N N . SER A 1 135 ? 1.961 -37.883 -39.963 1.00 63.84 135 SER A N 1
ATOM 1048 C CA . SER A 1 135 ? 1.076 -38.962 -40.426 1.00 63.84 135 SER A CA 1
ATOM 1049 C C . SER A 1 135 ? 1.372 -39.355 -41.877 1.00 63.84 135 SER A C 1
ATOM 1051 O O . SER A 1 135 ? 1.533 -40.534 -42.179 1.00 63.84 135 SER A O 1
ATOM 1053 N N . VAL A 1 136 ? 1.583 -38.372 -42.764 1.00 59.22 136 VAL A N 1
ATOM 1054 C CA . VAL A 1 136 ? 1.899 -38.603 -44.192 1.00 59.22 136 VAL A CA 1
ATOM 1055 C C . VAL A 1 136 ? 3.212 -39.377 -44.396 1.00 59.22 136 VAL A C 1
ATOM 1057 O O . VAL A 1 136 ? 3.362 -40.091 -45.386 1.00 59.22 136 VAL A O 1
ATOM 1060 N N . ASN A 1 137 ? 4.160 -39.283 -43.457 1.00 60.91 137 ASN A N 1
ATOM 1061 C CA . ASN A 1 137 ? 5.466 -39.941 -43.562 1.00 60.91 137 ASN A CA 1
ATOM 1062 C C . ASN A 1 137 ? 5.572 -41.293 -42.831 1.00 60.91 137 ASN A C 1
ATOM 1064 O O . ASN A 1 137 ? 6.617 -41.934 -42.934 1.00 60.91 137 ASN A O 1
ATOM 1068 N N . ASN A 1 138 ? 4.543 -41.752 -42.108 1.00 60.41 138 ASN A N 1
ATOM 1069 C CA . ASN A 1 138 ? 4.618 -42.976 -41.301 1.00 60.41 138 ASN A CA 1
ATOM 1070 C C . ASN A 1 138 ? 3.299 -43.769 -41.316 1.00 60.41 138 ASN A C 1
ATOM 1072 O O . ASN A 1 138 ? 2.448 -43.595 -40.448 1.00 60.41 138 ASN A O 1
ATOM 1076 N N . GLN A 1 139 ? 3.193 -44.746 -42.221 1.00 60.31 139 GLN A N 1
ATOM 1077 C CA . GLN A 1 139 ? 2.086 -45.724 -42.289 1.00 60.31 139 GLN A CA 1
ATOM 1078 C C . GLN A 1 139 ? 1.851 -46.511 -40.979 1.00 60.31 139 GLN A C 1
ATOM 1080 O O . GLN A 1 139 ? 0.781 -47.070 -40.759 1.00 60.31 139 GLN A O 1
ATOM 1085 N N . SER A 1 140 ? 2.844 -46.567 -40.087 1.00 63.09 140 SER A N 1
ATOM 1086 C CA . SER A 1 140 ? 2.746 -47.208 -38.771 1.00 63.09 140 SER A CA 1
ATOM 1087 C C . SER A 1 140 ? 1.959 -46.385 -37.744 1.00 63.09 140 SER A C 1
ATOM 1089 O O . SER A 1 140 ? 1.344 -46.973 -36.853 1.00 63.09 140 SER A O 1
ATOM 1091 N N . LEU A 1 141 ? 1.934 -45.052 -37.862 1.00 63.84 141 LEU A N 1
ATOM 1092 C CA . LEU A 1 141 ? 1.208 -44.186 -36.928 1.00 63.84 141 LEU A CA 1
ATOM 1093 C C . LEU A 1 141 ? -0.309 -44.311 -37.099 1.00 63.84 141 LEU A C 1
ATOM 1095 O O . LEU A 1 141 ? -1.004 -44.443 -36.095 1.00 63.84 141 LEU A O 1
ATOM 1099 N N . GLU A 1 142 ? -0.805 -44.379 -38.338 1.00 59.12 142 GLU A N 1
ATOM 1100 C CA . GLU A 1 142 ? -2.228 -44.626 -38.621 1.00 59.12 142 GLU A CA 1
ATOM 1101 C C . GLU A 1 142 ? -2.697 -45.951 -38.002 1.00 59.12 142 GLU A C 1
ATOM 1103 O O . GLU A 1 142 ? -3.710 -45.986 -37.306 1.00 59.12 142 GLU A O 1
ATOM 1108 N N . SER A 1 143 ? -1.900 -47.021 -38.125 1.00 62.34 143 SER A N 1
ATOM 1109 C CA . SER A 1 143 ? -2.250 -48.332 -37.559 1.00 62.34 143 SER A CA 1
ATOM 1110 C C . SER A 1 143 ? -2.321 -48.353 -36.020 1.00 62.34 143 SER A C 1
ATOM 1112 O O . SER A 1 143 ? -3.151 -49.059 -35.447 1.00 62.34 143 SER A O 1
ATOM 1114 N N . TRP A 1 144 ? -1.493 -47.559 -35.326 1.00 66.44 144 TRP A N 1
ATOM 1115 C CA . TRP A 1 144 ? -1.546 -47.417 -33.863 1.00 66.44 144 TRP A CA 1
ATOM 1116 C C . TRP A 1 144 ? -2.700 -46.520 -33.397 1.00 66.44 144 TRP A C 1
ATOM 1118 O O . TRP A 1 144 ? -3.273 -46.775 -32.336 1.00 66.44 144 TRP A O 1
ATOM 1128 N N . MET A 1 145 ? -3.061 -45.498 -34.179 1.00 62.50 145 MET A N 1
ATOM 1129 C CA . MET A 1 145 ? -4.215 -44.634 -33.902 1.00 62.50 145 MET A CA 1
ATOM 1130 C C . MET A 1 145 ? -5.539 -45.384 -34.079 1.00 62.50 145 MET A C 1
ATOM 1132 O O . MET A 1 145 ? -6.415 -45.272 -33.218 1.00 62.50 145 MET A O 1
ATOM 1136 N N . GLU A 1 146 ? -5.655 -46.211 -35.123 1.00 64.81 146 GLU A N 1
ATOM 1137 C CA . GLU A 1 146 ? -6.811 -47.087 -35.346 1.00 64.81 146 GLU A CA 1
ATOM 1138 C C . GLU A 1 146 ? -6.921 -48.185 -34.277 1.00 64.81 146 GLU A C 1
ATOM 1140 O O . GLU A 1 146 ? -8.018 -48.462 -33.792 1.00 64.81 146 GLU A O 1
ATOM 1145 N N . GLN A 1 147 ? -5.796 -48.763 -33.829 1.00 65.25 147 GLN A N 1
ATOM 1146 C CA . GLN A 1 147 ? -5.792 -49.796 -32.784 1.00 65.25 147 GLN A CA 1
ATOM 1147 C C . GLN A 1 147 ? -6.311 -49.288 -31.423 1.00 65.25 147 GLN A C 1
ATOM 1149 O O . GLN A 1 147 ? -6.901 -50.064 -30.669 1.00 65.25 147 GLN A O 1
ATOM 1154 N N . TYR A 1 148 ? -6.102 -48.007 -31.098 1.00 66.62 148 TYR A N 1
ATOM 1155 C CA . TYR A 1 148 ? -6.530 -47.395 -29.830 1.00 66.62 148 TYR A CA 1
ATOM 1156 C C . TYR A 1 148 ? -7.731 -46.435 -29.960 1.00 66.62 148 TYR A C 1
ATOM 1158 O O . TYR A 1 148 ? -8.130 -45.840 -28.959 1.00 66.62 148 TYR A O 1
ATOM 1166 N N . ASN A 1 149 ? -8.331 -46.305 -31.152 1.00 63.53 149 ASN A N 1
ATOM 1167 C CA . ASN A 1 149 ? -9.477 -45.431 -31.450 1.00 63.53 149 ASN A CA 1
ATOM 1168 C C . ASN A 1 149 ? -9.273 -43.970 -30.992 1.00 63.53 149 ASN A C 1
ATOM 1170 O O . ASN A 1 149 ? -10.169 -43.345 -30.417 1.00 63.53 149 ASN A O 1
ATOM 1174 N N . ILE A 1 150 ? -8.068 -43.435 -31.197 1.00 64.62 150 ILE A N 1
ATOM 1175 C CA . ILE A 1 150 ? -7.720 -42.072 -30.782 1.00 64.62 150 ILE A CA 1
ATOM 1176 C C . ILE A 1 150 ? -8.122 -41.111 -31.899 1.00 64.62 150 ILE A C 1
ATOM 1178 O O . ILE A 1 150 ? -7.409 -40.961 -32.887 1.00 64.62 150 ILE A O 1
ATOM 1182 N N . ASN A 1 151 ? -9.271 -40.458 -31.735 1.00 70.81 151 ASN A N 1
ATOM 1183 C CA . ASN A 1 151 ? -9.732 -39.423 -32.651 1.00 70.81 151 ASN A CA 1
ATOM 1184 C C . ASN A 1 151 ? -9.100 -38.076 -32.268 1.00 70.81 151 ASN A C 1
ATOM 1186 O O . ASN A 1 151 ? -9.510 -37.432 -31.298 1.00 70.81 151 ASN A O 1
ATOM 1190 N N . ILE A 1 152 ? -8.055 -37.688 -33.000 1.00 71.69 152 ILE A N 1
ATOM 1191 C CA . ILE A 1 152 ? -7.289 -36.466 -32.733 1.00 71.69 152 ILE A CA 1
ATOM 1192 C C . ILE A 1 152 ? -8.164 -35.221 -32.887 1.00 71.69 152 ILE A C 1
ATOM 1194 O O . ILE A 1 152 ? -8.071 -34.325 -32.049 1.00 71.69 152 ILE A O 1
ATOM 1198 N N . ASP A 1 153 ? -9.083 -35.208 -33.847 1.00 72.38 153 ASP A N 1
ATOM 1199 C CA . ASP A 1 153 ? -9.996 -34.085 -34.060 1.00 72.38 153 ASP A CA 1
ATOM 1200 C C . ASP A 1 153 ? -10.923 -33.888 -32.855 1.00 72.38 153 ASP A C 1
ATOM 1202 O O . ASP A 1 153 ? -11.080 -32.778 -32.352 1.00 72.38 153 ASP A O 1
ATOM 1206 N N . GLU A 1 154 ? -11.453 -34.978 -32.292 1.00 76.94 154 GLU A N 1
ATOM 1207 C CA . GLU A 1 154 ? -12.301 -34.924 -31.094 1.00 76.94 154 GLU A CA 1
ATOM 1208 C C . GLU A 1 154 ? -11.508 -34.485 -29.846 1.00 76.94 154 GLU A C 1
ATOM 1210 O O . GLU A 1 154 ? -12.029 -33.797 -28.963 1.00 76.94 154 GLU A O 1
ATOM 1215 N N . MET A 1 155 ? -10.227 -34.863 -29.750 1.00 74.88 155 MET A N 1
ATOM 1216 C CA . MET A 1 155 ? -9.343 -34.402 -28.675 1.00 74.88 155 MET A CA 1
ATOM 1217 C C . MET A 1 155 ? -9.027 -32.910 -28.795 1.00 74.88 155 MET A C 1
ATOM 1219 O O . MET A 1 155 ? -9.023 -32.207 -27.782 1.00 74.88 155 MET A O 1
ATOM 1223 N N . LEU A 1 156 ? -8.789 -32.425 -30.012 1.00 72.38 156 LEU A N 1
ATOM 1224 C CA . LEU A 1 156 ? -8.541 -31.015 -30.300 1.00 72.38 156 LEU A CA 1
ATOM 1225 C C . LEU A 1 156 ? -9.799 -30.176 -30.081 1.00 72.38 156 LEU A C 1
ATOM 1227 O O . LEU A 1 156 ? -9.721 -29.101 -29.488 1.00 72.38 156 LEU A O 1
ATOM 1231 N N . GLU A 1 157 ? -10.970 -30.698 -30.435 1.00 76.75 157 GLU A N 1
ATOM 1232 C CA . GLU A 1 157 ? -12.251 -30.051 -30.178 1.00 76.75 157 GLU A CA 1
ATOM 1233 C C . GLU A 1 157 ? -12.528 -29.955 -28.669 1.00 76.75 157 GLU A C 1
ATOM 1235 O O . GLU A 1 157 ? -12.829 -28.869 -28.165 1.00 76.75 157 GLU A O 1
ATOM 1240 N N . LYS A 1 158 ? -12.300 -31.033 -27.901 1.00 80.06 158 LYS A N 1
ATOM 1241 C CA . LYS A 1 158 ? -12.372 -31.005 -26.426 1.00 80.06 158 LYS A CA 1
ATOM 1242 C C . LYS A 1 158 ? -11.373 -30.020 -25.828 1.00 80.06 158 LYS A C 1
ATOM 1244 O O . LYS A 1 158 ? -11.733 -29.260 -24.930 1.00 80.06 158 LYS A O 1
ATOM 1249 N N . LEU A 1 159 ? -10.139 -29.991 -26.329 1.00 75.50 159 LEU A N 1
ATOM 1250 C CA . LEU A 1 159 ? -9.115 -29.044 -25.890 1.00 75.50 159 LEU A CA 1
ATOM 1251 C C . LEU A 1 159 ? -9.541 -27.596 -26.174 1.00 75.50 159 LEU A C 1
ATOM 1253 O O . LEU A 1 159 ? -9.428 -26.740 -25.294 1.00 75.50 159 LEU A O 1
ATOM 1257 N N . SER A 1 160 ? -10.093 -27.332 -27.359 1.00 72.81 160 SER A N 1
ATOM 1258 C CA . SER A 1 160 ? -10.615 -26.021 -27.748 1.00 72.81 160 SER A CA 1
ATOM 1259 C C . SER A 1 160 ? -11.770 -25.582 -26.843 1.00 72.81 160 SER A C 1
ATOM 1261 O O . SER A 1 160 ? -11.781 -24.443 -26.376 1.00 72.81 160 SER A O 1
ATOM 1263 N N . ALA A 1 161 ? -12.682 -26.497 -26.499 1.00 79.25 161 ALA A N 1
ATOM 1264 C CA . ALA A 1 161 ? -13.810 -26.242 -25.612 1.00 79.25 161 ALA A CA 1
ATOM 1265 C C . ALA A 1 161 ? -13.355 -25.971 -24.172 1.00 79.25 161 ALA A C 1
ATOM 1267 O O . ALA A 1 161 ? -13.862 -25.052 -23.523 1.00 79.25 161 ALA A O 1
ATOM 1268 N N . TYR A 1 162 ? -12.349 -26.704 -23.681 1.00 76.69 162 TYR A N 1
ATOM 1269 C CA . TYR A 1 162 ? -11.721 -26.400 -22.398 1.00 76.69 162 TYR A CA 1
ATOM 1270 C C . TYR A 1 162 ? -11.098 -25.001 -22.424 1.00 76.69 162 TYR A C 1
ATOM 1272 O O . TYR A 1 162 ? -11.408 -24.194 -21.553 1.00 76.69 162 TYR A O 1
ATOM 1280 N N . ILE A 1 163 ? -10.309 -24.650 -23.444 1.00 75.69 163 ILE A N 1
ATOM 1281 C CA . ILE A 1 163 ? -9.684 -23.320 -23.556 1.00 75.69 163 ILE A CA 1
ATOM 1282 C C . ILE A 1 163 ? -10.727 -22.203 -23.659 1.00 75.69 163 ILE A C 1
ATOM 1284 O O . ILE A 1 163 ? -10.570 -21.177 -23.002 1.00 75.69 163 ILE A O 1
ATOM 1288 N N . GLN A 1 164 ? -11.794 -22.381 -24.439 1.00 73.31 164 GLN A N 1
ATOM 1289 C CA . GLN A 1 164 ? -12.877 -21.399 -24.545 1.00 73.31 164 GLN A CA 1
ATOM 1290 C C . GLN A 1 164 ? -13.627 -21.231 -23.221 1.00 73.31 164 GLN A C 1
ATOM 1292 O O . GLN A 1 164 ? -13.924 -20.103 -22.833 1.00 73.31 164 GLN A O 1
ATOM 1297 N N . SER A 1 165 ? -13.861 -22.321 -22.487 1.00 79.00 165 SER A N 1
ATOM 1298 C CA . SER A 1 165 ? -14.393 -22.272 -21.123 1.00 79.00 165 SER A CA 1
ATOM 1299 C C . SER A 1 165 ? -13.460 -21.487 -20.199 1.00 79.00 165 SER A C 1
ATOM 1301 O O . SER A 1 165 ? -13.910 -20.598 -19.481 1.00 79.00 165 SER A O 1
ATOM 1303 N N . TYR A 1 166 ? -12.144 -21.705 -20.275 1.00 67.06 166 TYR A N 1
ATOM 1304 C CA . TYR A 1 166 ? -11.171 -20.917 -19.513 1.00 67.06 166 TYR A CA 1
ATOM 1305 C C . TYR A 1 166 ? -11.114 -19.447 -19.953 1.00 67.06 166 TYR A C 1
ATOM 1307 O O . TYR A 1 166 ? -11.008 -18.575 -19.098 1.00 67.06 166 TYR A O 1
ATOM 1315 N N . ALA A 1 167 ? -11.251 -19.139 -21.243 1.00 70.19 167 ALA A N 1
ATOM 1316 C CA . ALA A 1 167 ? -11.323 -17.768 -21.743 1.00 70.19 167 ALA A CA 1
ATOM 1317 C C . ALA A 1 167 ? -12.592 -17.046 -21.252 1.00 70.19 167 ALA A C 1
ATOM 1319 O O . ALA A 1 167 ? -12.504 -15.913 -20.778 1.00 70.19 167 ALA A O 1
ATOM 1320 N N . GLY A 1 168 ? -13.750 -17.715 -21.283 1.00 70.94 168 GLY A N 1
ATOM 1321 C CA . GLY A 1 168 ? -14.999 -17.221 -20.693 1.00 70.94 168 GLY A CA 1
ATOM 1322 C C . GLY A 1 168 ? -14.878 -17.010 -19.182 1.00 70.94 168 GLY A C 1
ATOM 1323 O O . GLY A 1 168 ? -15.210 -15.941 -18.676 1.00 70.94 168 GLY A O 1
ATOM 1324 N N . ASN A 1 169 ? -14.264 -17.963 -18.477 1.00 69.38 169 ASN A N 1
ATOM 1325 C CA . ASN A 1 169 ? -13.978 -17.854 -17.047 1.00 69.38 169 ASN A CA 1
ATOM 1326 C C . ASN A 1 169 ? -12.990 -16.720 -16.723 1.00 69.38 169 ASN A C 1
ATOM 1328 O O . ASN A 1 169 ? -13.089 -16.130 -15.653 1.00 69.38 169 ASN A O 1
ATOM 1332 N N . ILE A 1 170 ? -12.056 -16.372 -17.617 1.00 71.19 170 ILE A N 1
ATOM 1333 C CA . ILE A 1 170 ? -11.162 -15.212 -17.445 1.00 71.19 170 ILE A CA 1
ATOM 1334 C C . ILE A 1 170 ? -11.943 -13.906 -17.597 1.00 71.19 170 ILE A C 1
ATOM 1336 O O . ILE A 1 170 ? -11.704 -12.962 -16.841 1.00 71.19 170 ILE A O 1
ATOM 1340 N N . VAL A 1 171 ? -12.887 -13.835 -18.537 1.00 70.25 171 VAL A N 1
ATOM 1341 C CA . VAL A 1 171 ? -13.775 -12.673 -18.676 1.00 70.25 171 VAL A CA 1
ATOM 1342 C C . VAL A 1 171 ? -14.657 -12.532 -17.436 1.00 70.25 171 VAL A C 1
ATOM 1344 O O . VAL A 1 171 ? -14.721 -11.444 -16.867 1.00 70.25 171 VAL A O 1
ATOM 1347 N N . ASP A 1 172 ? -15.241 -13.620 -16.937 1.00 75.69 172 ASP A N 1
ATOM 1348 C CA . ASP A 1 172 ? -16.048 -13.611 -15.712 1.00 75.69 172 ASP A CA 1
ATOM 1349 C C . ASP A 1 172 ? -15.222 -13.320 -14.458 1.00 75.69 172 ASP A C 1
ATOM 1351 O O . ASP A 1 172 ? -15.666 -12.566 -13.588 1.00 75.69 172 ASP A O 1
ATOM 1355 N N . PHE A 1 173 ? -13.995 -13.838 -14.373 1.00 69.56 173 PHE A N 1
ATOM 1356 C CA . PHE A 1 173 ? -13.027 -13.475 -13.342 1.00 69.56 173 PHE A CA 1
ATOM 1357 C C . PHE A 1 173 ? -12.676 -11.991 -13.426 1.00 69.56 173 PHE A C 1
ATOM 1359 O O . PHE A 1 173 ? -12.637 -11.328 -12.399 1.00 69.56 173 PHE A O 1
ATOM 1366 N N . THR A 1 174 ? -12.494 -11.434 -14.626 1.00 68.00 174 THR A N 1
ATOM 1367 C CA . THR A 1 174 ? -12.211 -10.006 -14.828 1.00 68.00 174 THR A CA 1
ATOM 1368 C C . THR A 1 174 ? -13.406 -9.156 -14.408 1.00 68.00 174 THR A C 1
ATOM 1370 O O . THR A 1 174 ? -13.246 -8.207 -13.646 1.00 68.00 174 THR A O 1
ATOM 1373 N N . VAL A 1 175 ? -14.622 -9.514 -14.826 1.00 71.94 175 VAL A N 1
ATOM 1374 C CA . VAL A 1 175 ? -15.858 -8.819 -14.435 1.00 71.94 175 VAL A CA 1
ATOM 1375 C C . VAL A 1 175 ? -16.091 -8.929 -12.927 1.00 71.94 175 VAL A C 1
ATOM 1377 O O . VAL A 1 175 ? -16.476 -7.946 -12.294 1.00 71.94 175 VAL A O 1
ATOM 1380 N N . SER A 1 176 ? -15.824 -10.087 -12.326 1.00 74.38 176 SER A N 1
ATOM 1381 C CA . SER A 1 176 ? -15.943 -10.308 -10.880 1.00 74.38 176 SER A CA 1
ATOM 1382 C C . SER A 1 176 ? -14.863 -9.568 -10.099 1.00 74.38 176 SER A C 1
ATOM 1384 O O . SER A 1 176 ? -15.168 -8.948 -9.083 1.00 74.38 176 SER A O 1
ATOM 1386 N N . ALA A 1 177 ? -13.625 -9.542 -10.593 1.00 70.25 177 ALA A N 1
ATOM 1387 C CA . ALA A 1 177 ? -12.538 -8.751 -10.037 1.00 70.25 177 ALA A CA 1
ATOM 1388 C C . ALA A 1 177 ? -12.894 -7.262 -10.096 1.00 70.25 177 ALA A C 1
ATOM 1390 O O . ALA A 1 177 ? -12.848 -6.596 -9.070 1.00 70.25 177 ALA A O 1
ATOM 1391 N N . VAL A 1 178 ? -13.380 -6.754 -11.231 1.00 67.00 178 VAL A N 1
ATOM 1392 C CA . VAL A 1 178 ? -13.864 -5.371 -11.365 1.00 67.00 178 VAL A CA 1
ATOM 1393 C C . VAL A 1 178 ? -15.021 -5.086 -10.402 1.00 67.00 178 VAL A C 1
ATOM 1395 O O . VAL A 1 178 ? -14.977 -4.088 -9.691 1.00 67.00 178 VAL A O 1
ATOM 1398 N N . LYS A 1 179 ? -16.027 -5.962 -10.298 1.00 70.31 179 LYS A N 1
ATOM 1399 C CA . LYS A 1 179 ? -17.141 -5.798 -9.343 1.00 70.31 179 LYS A CA 1
ATOM 1400 C C . LYS A 1 179 ? -16.668 -5.822 -7.884 1.00 70.31 179 LYS A C 1
ATOM 1402 O O . LYS A 1 179 ? -17.117 -5.004 -7.085 1.00 70.31 179 LYS A O 1
ATOM 1407 N N . SER A 1 180 ? -15.744 -6.714 -7.533 1.00 69.69 180 SER A N 1
ATOM 1408 C CA . SER A 1 180 ? -15.146 -6.789 -6.194 1.00 69.69 180 SER A CA 1
ATOM 1409 C C . SER A 1 180 ? -14.281 -5.570 -5.878 1.00 69.69 180 SER A C 1
ATOM 1411 O O . SER A 1 180 ? -14.307 -5.092 -4.750 1.00 69.69 180 SER A O 1
ATOM 1413 N N . LEU A 1 181 ? -13.588 -5.011 -6.874 1.00 67.31 181 LEU A N 1
ATOM 1414 C CA . LEU A 1 181 ? -12.850 -3.761 -6.754 1.00 67.31 181 LEU A CA 1
ATOM 1415 C C . LEU A 1 181 ? -13.809 -2.597 -6.566 1.00 67.31 181 LEU A C 1
ATOM 1417 O O . LEU A 1 181 ? -13.566 -1.773 -5.703 1.00 67.31 181 LEU A O 1
ATOM 1421 N N . VAL A 1 182 ? -14.922 -2.541 -7.297 1.00 67.56 182 VAL A N 1
ATOM 1422 C CA . VAL A 1 182 ? -15.946 -1.503 -7.112 1.00 67.56 182 VAL A CA 1
ATOM 1423 C C . VAL A 1 182 ? -16.547 -1.575 -5.706 1.00 67.56 182 VAL A C 1
ATOM 1425 O O . VAL A 1 182 ? -16.605 -0.554 -5.024 1.00 67.56 182 VAL A O 1
ATOM 1428 N N . ASN A 1 183 ? -16.914 -2.765 -5.225 1.00 71.69 183 ASN A N 1
ATOM 1429 C CA . ASN A 1 183 ? -17.422 -2.939 -3.859 1.00 71.69 183 ASN A CA 1
ATOM 1430 C C . ASN A 1 183 ? -16.343 -2.670 -2.796 1.00 71.69 183 ASN A C 1
ATOM 1432 O O . ASN A 1 183 ? -16.616 -2.037 -1.778 1.00 71.69 183 ASN A O 1
ATOM 1436 N N . 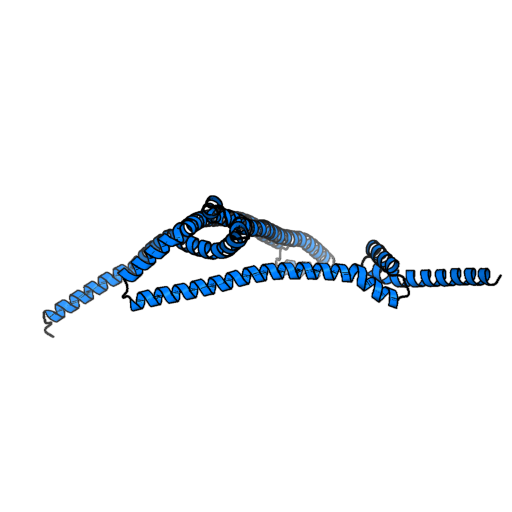GLY A 1 184 ? -15.103 -3.093 -3.042 1.00 72.50 184 GLY A N 1
ATOM 1437 C CA . GLY A 1 184 ? -13.952 -2.819 -2.184 1.00 72.50 184 GLY A CA 1
ATOM 1438 C C . GLY A 1 184 ? -13.624 -1.329 -2.116 1.00 72.50 184 GLY A C 1
ATOM 1439 O O . GLY A 1 184 ? -13.390 -0.808 -1.031 1.00 72.50 184 GLY A O 1
ATOM 1440 N N . VAL A 1 185 ? -13.688 -0.622 -3.246 1.00 71.44 185 VAL A N 1
ATOM 1441 C CA . VAL A 1 185 ? -13.525 0.833 -3.347 1.00 71.44 185 VAL A CA 1
ATOM 1442 C C . VAL A 1 185 ? -14.673 1.539 -2.638 1.00 71.44 185 VAL A C 1
ATOM 1444 O O . VAL A 1 185 ? -14.411 2.471 -1.890 1.00 71.44 185 VAL A O 1
ATOM 1447 N N . ALA A 1 186 ? -15.921 1.094 -2.790 1.00 70.81 186 ALA A N 1
ATOM 1448 C CA . ALA A 1 186 ? -17.057 1.674 -2.073 1.00 70.81 186 ALA A CA 1
ATOM 1449 C C . ALA A 1 186 ? -16.901 1.533 -0.546 1.00 70.81 186 ALA A C 1
ATOM 1451 O O . ALA A 1 186 ? -16.999 2.525 0.181 1.00 70.81 186 ALA A O 1
ATOM 1452 N N . ASN A 1 187 ? -16.563 0.334 -0.060 1.00 74.00 187 ASN A N 1
ATOM 1453 C CA . ASN A 1 187 ? -16.286 0.088 1.359 1.00 74.00 187 ASN A CA 1
ATOM 1454 C C . ASN A 1 187 ? -15.077 0.890 1.855 1.00 74.00 187 ASN A C 1
ATOM 1456 O O . ASN A 1 187 ? -15.114 1.465 2.945 1.00 74.00 187 ASN A O 1
ATOM 1460 N N . PHE A 1 188 ? -14.023 0.976 1.040 1.00 78.00 188 PHE A N 1
ATOM 1461 C CA . PHE A 1 188 ? -12.861 1.805 1.324 1.00 78.00 188 PHE A CA 1
ATOM 1462 C C . PHE A 1 188 ? -13.252 3.278 1.433 1.00 78.00 188 PHE A C 1
ATOM 1464 O O . PHE A 1 188 ? -12.864 3.912 2.403 1.00 78.00 188 PHE A O 1
ATOM 1471 N N . VAL A 1 189 ? -14.050 3.821 0.507 1.00 76.38 189 VAL A N 1
ATOM 1472 C CA . VAL A 1 189 ? -14.519 5.217 0.532 1.00 76.38 189 VAL A CA 1
ATOM 1473 C C . VAL A 1 189 ? -15.297 5.504 1.816 1.00 76.38 189 VAL A C 1
ATOM 1475 O O . VAL A 1 189 ? -15.065 6.535 2.444 1.00 76.38 189 VAL A O 1
ATOM 1478 N N . ILE A 1 190 ? -16.160 4.589 2.264 1.00 78.56 190 ILE A N 1
ATOM 1479 C CA . ILE A 1 190 ? -16.891 4.738 3.532 1.00 78.56 190 ILE A CA 1
ATOM 1480 C C . ILE A 1 190 ? -15.920 4.758 4.721 1.00 78.56 190 ILE A C 1
ATOM 1482 O O . ILE A 1 190 ? -15.924 5.706 5.509 1.00 78.56 190 ILE A O 1
ATOM 1486 N N . ALA A 1 191 ? -15.047 3.753 4.835 1.00 83.38 191 ALA A N 1
ATOM 1487 C CA . ALA A 1 191 ? -14.039 3.686 5.898 1.00 83.38 191 ALA A CA 1
ATOM 1488 C C . ALA A 1 191 ? -13.102 4.905 5.878 1.00 83.38 191 ALA A C 1
ATOM 1490 O O . ALA A 1 191 ? -12.670 5.413 6.912 1.00 83.38 191 ALA A O 1
ATOM 1491 N N . PHE A 1 192 ? -12.825 5.421 4.690 1.00 81.50 192 PHE A N 1
ATOM 1492 C CA . PHE A 1 192 ? -11.995 6.581 4.451 1.00 81.50 192 PHE A CA 1
ATOM 1493 C C . PHE A 1 192 ? -12.667 7.893 4.880 1.00 81.50 192 PHE A C 1
ATOM 1495 O O . PHE A 1 192 ? -12.032 8.738 5.515 1.00 81.50 192 PHE A O 1
ATOM 1502 N N . VAL A 1 193 ? -13.964 8.058 4.614 1.00 82.12 193 VAL A N 1
ATOM 1503 C CA . VAL A 1 193 ? -14.750 9.171 5.165 1.00 82.12 193 VAL A CA 1
ATOM 1504 C C . VAL A 1 193 ? -14.730 9.110 6.696 1.00 82.12 193 VAL A C 1
ATOM 1506 O O . VAL A 1 193 ? -14.455 10.121 7.347 1.00 82.12 193 VAL A O 1
ATOM 1509 N N . PHE A 1 194 ? -14.913 7.925 7.288 1.00 84.00 194 PHE A N 1
ATOM 1510 C CA . PHE A 1 194 ? -14.797 7.742 8.740 1.00 84.00 194 PHE A CA 1
ATOM 1511 C C . PHE A 1 194 ? -13.401 8.065 9.280 1.00 84.00 194 PHE A C 1
ATOM 1513 O O . PHE A 1 194 ? -13.287 8.746 10.298 1.00 84.00 194 PHE A O 1
ATOM 1520 N N . SER A 1 195 ? -12.341 7.655 8.583 1.00 86.19 195 SER A N 1
ATOM 1521 C CA . SER A 1 195 ? -10.957 8.036 8.892 1.00 86.19 195 SER A CA 1
ATOM 1522 C C . SER A 1 195 ? -10.800 9.559 8.986 1.00 86.19 195 SER A C 1
ATOM 1524 O O . SER A 1 195 ? -10.240 10.069 9.959 1.00 86.19 195 SER A O 1
ATOM 1526 N N . CYS A 1 196 ? -11.365 10.308 8.032 1.00 80.75 196 CYS A N 1
ATOM 1527 C CA . CYS A 1 196 ? -11.327 11.771 8.048 1.00 80.75 196 CYS A CA 1
ATOM 1528 C C . CYS A 1 196 ? -12.032 12.346 9.287 1.00 80.75 196 CYS A C 1
ATOM 1530 O O . CYS A 1 196 ? -11.480 13.219 9.964 1.00 80.75 196 CYS A O 1
ATOM 1532 N N . TYR A 1 197 ? -13.212 11.822 9.636 1.00 84.38 197 TYR A N 1
ATOM 1533 C CA . TYR A 1 197 ? -13.922 12.213 10.859 1.00 84.38 197 TYR A CA 1
ATOM 1534 C C . TYR A 1 197 ? -13.107 11.919 12.126 1.00 84.38 197 TYR A C 1
ATOM 1536 O O . TYR A 1 197 ? -13.009 12.782 13.005 1.00 84.38 197 TYR A O 1
ATOM 1544 N N . ILE A 1 198 ? -12.484 10.738 12.209 1.00 84.38 198 ILE A N 1
ATOM 1545 C CA . ILE A 1 198 ? -11.628 10.339 13.334 1.00 84.38 198 ILE A CA 1
ATOM 1546 C C . ILE A 1 198 ? -10.429 11.285 13.454 1.00 84.38 198 ILE A C 1
ATOM 1548 O O . ILE A 1 198 ? -10.143 11.769 14.549 1.00 84.38 198 ILE A O 1
ATOM 1552 N N . LEU A 1 199 ? -9.759 11.614 12.346 1.00 81.75 199 LEU A N 1
ATOM 1553 C CA . LEU A 1 199 ? -8.619 12.536 12.338 1.00 81.75 199 LEU A CA 1
ATOM 1554 C C . LEU A 1 199 ? -9.005 13.946 12.788 1.00 81.75 199 LEU A C 1
ATOM 1556 O O . LEU A 1 199 ? -8.301 14.541 13.611 1.00 81.75 199 LEU A O 1
ATOM 1560 N N . MET A 1 200 ? -10.138 14.463 12.304 1.00 79.06 200 MET A N 1
ATOM 1561 C CA . MET A 1 200 ? -10.651 15.777 12.701 1.00 79.06 200 MET A CA 1
ATOM 1562 C C . MET A 1 200 ? -11.012 15.842 14.190 1.00 79.06 200 MET A C 1
ATOM 1564 O O . MET A 1 200 ? -10.865 16.895 14.810 1.00 79.06 200 MET A O 1
ATOM 1568 N N . GLN A 1 201 ? -11.467 14.732 14.779 1.00 84.06 201 GLN A N 1
ATOM 1569 C CA . GLN A 1 201 ? -11.940 14.679 16.166 1.00 84.06 201 GLN A CA 1
ATOM 1570 C C . GLN A 1 201 ? -11.015 13.911 17.119 1.00 84.06 201 GLN A C 1
ATOM 1572 O O . GLN A 1 201 ? -11.400 13.650 18.263 1.00 84.06 201 GLN A O 1
ATOM 1577 N N . LYS A 1 202 ? -9.781 13.596 16.704 1.00 80.75 202 LYS A N 1
ATOM 1578 C CA . LYS A 1 202 ? -8.859 12.719 17.448 1.00 80.75 202 LYS A CA 1
ATOM 1579 C C . LYS A 1 202 ? -8.669 13.123 18.912 1.00 80.75 202 LYS A C 1
ATOM 1581 O O . LYS A 1 202 ? -8.633 12.278 19.795 1.00 80.75 202 LYS A O 1
ATOM 1586 N N . GLU A 1 203 ? -8.615 14.424 19.193 1.00 82.69 203 GLU A N 1
ATOM 1587 C CA . GLU A 1 203 ? -8.421 14.979 20.542 1.00 82.69 203 GLU A CA 1
ATOM 1588 C C . GLU A 1 203 ? -9.640 14.768 21.454 1.00 82.69 203 GLU A C 1
ATOM 1590 O O . GLU A 1 203 ? -9.507 14.652 22.674 1.00 82.69 203 GLU A O 1
ATOM 1595 N N . LYS A 1 204 ? -10.850 14.756 20.883 1.00 86.25 204 LYS A N 1
ATOM 1596 C CA . LYS A 1 204 ? -12.087 14.467 21.619 1.00 86.25 204 LYS A CA 1
ATOM 1597 C C . LYS A 1 204 ? -12.231 12.961 21.833 1.00 86.25 204 LYS A C 1
ATOM 1599 O O . LYS A 1 204 ? -12.422 12.546 22.974 1.00 86.25 204 LYS A O 1
ATOM 1604 N N . LEU A 1 205 ? -12.040 12.171 20.775 1.00 86.19 205 LEU A N 1
ATOM 1605 C CA . LEU A 1 205 ? -12.124 10.708 20.813 1.00 86.19 205 LEU A CA 1
ATOM 1606 C C . LEU A 1 205 ? -11.125 10.103 21.804 1.00 86.19 205 LEU A C 1
ATOM 1608 O O . LEU A 1 205 ? -11.500 9.283 22.633 1.00 86.19 205 LEU A O 1
ATOM 1612 N N . LEU A 1 206 ? -9.874 10.571 21.806 1.00 86.81 206 LEU A N 1
ATOM 1613 C CA . LEU A 1 206 ? -8.840 10.051 22.704 1.00 86.81 206 LEU A CA 1
ATOM 1614 C C . LEU A 1 206 ? -9.114 10.405 24.176 1.00 86.81 206 LEU A C 1
ATOM 1616 O O . LEU A 1 206 ? -8.815 9.616 25.069 1.00 86.81 206 LEU A O 1
ATOM 1620 N N . ARG A 1 207 ? -9.746 11.557 24.448 1.00 91.12 207 ARG A N 1
ATOM 1621 C CA . ARG A 1 207 ? -10.222 11.902 25.799 1.00 91.12 207 ARG A CA 1
ATOM 1622 C C . ARG A 1 207 ? -11.393 11.026 26.239 1.00 91.12 207 ARG A C 1
ATOM 1624 O O . ARG A 1 207 ? -11.419 10.608 27.391 1.00 91.12 207 ARG A O 1
ATOM 1631 N N . GLN A 1 208 ? -12.349 10.754 25.352 1.00 92.12 208 GLN A N 1
ATOM 1632 C CA . GLN A 1 208 ? -13.484 9.871 25.643 1.00 92.12 208 GLN A CA 1
ATOM 1633 C C . GLN A 1 208 ? -13.024 8.432 25.886 1.00 92.12 208 GLN A C 1
ATOM 1635 O O . GLN A 1 208 ? -13.418 7.839 26.884 1.00 92.12 208 GLN A O 1
ATOM 1640 N N . ALA A 1 209 ? -12.128 7.916 25.042 1.00 89.38 209 ALA A N 1
ATOM 1641 C CA . ALA A 1 209 ? -11.543 6.589 25.198 1.00 89.38 209 ALA A CA 1
ATOM 1642 C C . ALA A 1 209 ? -10.837 6.442 26.551 1.00 89.38 209 ALA A C 1
ATOM 1644 O O . ALA A 1 209 ? -11.084 5.477 27.267 1.00 89.38 209 ALA A O 1
ATOM 1645 N N . LYS A 1 210 ? -10.037 7.442 26.954 1.00 91.56 210 LYS A N 1
ATOM 1646 C CA . LYS A 1 210 ? -9.434 7.469 28.293 1.00 91.56 210 LYS A CA 1
ATOM 1647 C C . LYS A 1 210 ? -10.497 7.454 29.389 1.00 91.56 210 LYS A C 1
ATOM 1649 O O . LYS A 1 210 ? -10.426 6.605 30.261 1.00 91.56 210 LYS A O 1
ATOM 1654 N N . LYS A 1 211 ? -11.509 8.329 29.334 1.00 91.94 211 LYS A N 1
ATOM 1655 C CA . LYS A 1 211 ? -12.588 8.346 30.342 1.00 91.94 211 LYS A CA 1
ATOM 1656 C C . LYS A 1 211 ? -13.271 6.987 30.498 1.00 91.94 211 LYS A C 1
ATOM 1658 O O . LYS A 1 211 ? -13.512 6.576 31.622 1.00 91.94 211 LYS A O 1
ATOM 1663 N N . ILE A 1 212 ? -13.563 6.303 29.391 1.00 92.88 212 ILE A N 1
ATOM 1664 C CA . ILE A 1 212 ? -14.163 4.962 29.412 1.00 92.88 212 ILE A CA 1
ATOM 1665 C C . ILE A 1 212 ? -13.200 3.961 30.056 1.00 92.88 212 ILE A C 1
ATOM 1667 O O . ILE A 1 212 ? -13.609 3.195 30.923 1.00 92.88 212 ILE A O 1
ATOM 1671 N N . LEU A 1 213 ? -11.920 4.006 29.682 1.00 92.50 213 LEU A N 1
ATOM 1672 C CA . LEU A 1 213 ? -10.896 3.127 30.237 1.00 92.50 213 LEU A CA 1
ATOM 1673 C C . LEU A 1 213 ? -10.765 3.293 31.760 1.00 92.50 213 LEU A C 1
ATOM 1675 O O . LEU A 1 213 ? -10.844 2.302 32.473 1.00 92.50 213 LEU A O 1
ATOM 1679 N N . TYR A 1 214 ? -10.650 4.527 32.261 1.00 94.19 214 TYR A N 1
ATOM 1680 C CA . TYR A 1 214 ? -10.571 4.808 33.705 1.00 94.19 214 TYR A CA 1
ATOM 1681 C C . TYR A 1 214 ? -11.895 4.570 34.451 1.00 94.19 214 TYR A C 1
ATOM 1683 O O . TYR A 1 214 ? -11.890 4.467 35.671 1.00 94.19 214 TYR A O 1
ATOM 1691 N N . ALA A 1 215 ? -13.033 4.497 33.750 1.00 95.12 215 ALA A N 1
ATOM 1692 C CA . ALA A 1 215 ? -14.322 4.182 34.368 1.00 95.12 215 ALA A CA 1
ATOM 1693 C C . ALA A 1 215 ? -14.518 2.673 34.589 1.00 95.12 215 ALA A C 1
ATOM 1695 O O . ALA A 1 215 ? -15.179 2.283 35.547 1.00 95.12 215 ALA A O 1
ATOM 1696 N N . TYR A 1 216 ? -13.968 1.835 33.704 1.00 94.06 216 TYR A N 1
ATOM 1697 C CA . TYR A 1 216 ? -14.125 0.377 33.766 1.00 94.06 216 TYR A CA 1
ATOM 1698 C C . TYR A 1 216 ? -12.915 -0.351 34.364 1.00 94.06 216 TYR A C 1
ATOM 1700 O O . TYR A 1 216 ? -13.076 -1.447 34.897 1.00 94.06 216 TYR A O 1
ATOM 1708 N N . LEU A 1 217 ? -11.710 0.220 34.275 1.00 92.88 217 LEU A N 1
ATOM 1709 C CA . LEU A 1 217 ? -10.480 -0.358 34.823 1.00 92.88 217 LEU A CA 1
ATOM 1710 C C . LEU A 1 217 ? -9.962 0.484 35.991 1.00 92.88 217 LEU A C 1
ATOM 1712 O O . LEU A 1 217 ? -10.117 1.702 36.018 1.00 92.88 217 LEU A O 1
ATOM 1716 N N . SER A 1 218 ? -9.279 -0.166 36.936 1.00 94.38 218 SER A N 1
ATOM 1717 C CA . SER A 1 218 ? -8.574 0.548 38.002 1.00 94.38 218 SER A CA 1
ATOM 1718 C C . SER A 1 218 ? -7.392 1.347 37.451 1.00 94.38 218 SER A C 1
ATOM 1720 O O . SER A 1 218 ? -6.775 0.944 36.463 1.00 94.38 218 SER A O 1
ATOM 1722 N N . GLU A 1 219 ? -7.053 2.458 38.115 1.00 92.50 219 GLU A N 1
ATOM 1723 C CA . GLU A 1 219 ? -6.061 3.438 37.637 1.00 92.50 219 GLU A CA 1
ATOM 1724 C C . GLU A 1 219 ? -4.740 2.795 37.193 1.00 92.50 219 GLU A C 1
ATOM 1726 O O . GLU A 1 219 ? -4.258 3.090 36.105 1.00 92.50 219 GLU A O 1
ATOM 1731 N N . LYS A 1 220 ? -4.220 1.817 37.948 1.00 92.38 220 LYS A N 1
ATOM 1732 C CA . LYS A 1 220 ? -2.987 1.093 37.589 1.00 92.38 220 LYS A CA 1
ATOM 1733 C C . LYS A 1 220 ? -3.072 0.361 36.243 1.00 92.38 220 LYS A C 1
ATOM 1735 O O . LYS A 1 220 ? -2.119 0.394 35.470 1.00 92.38 220 LYS A O 1
ATOM 1740 N N . HIS A 1 221 ? -4.187 -0.318 35.962 1.00 92.88 221 HIS A N 1
ATOM 1741 C CA . HIS A 1 221 ? -4.357 -1.050 34.701 1.00 92.88 221 HIS A CA 1
ATOM 1742 C C . HIS A 1 221 ? -4.698 -0.099 33.552 1.00 92.88 221 HIS A C 1
ATOM 1744 O O . HIS A 1 221 ? -4.237 -0.306 32.432 1.00 92.88 221 HIS A O 1
ATOM 1750 N N . ALA A 1 222 ? -5.469 0.959 33.825 1.00 92.62 222 ALA A N 1
ATOM 1751 C CA . ALA A 1 222 ? -5.787 1.982 32.838 1.00 92.62 222 ALA A CA 1
ATOM 1752 C C . ALA A 1 222 ? -4.523 2.727 32.374 1.00 92.62 222 ALA A C 1
ATOM 1754 O O . ALA A 1 222 ? -4.312 2.859 31.167 1.00 92.62 222 ALA A O 1
ATOM 1755 N N . ASP A 1 223 ? -3.649 3.131 33.301 1.00 94.25 223 ASP A N 1
ATOM 1756 C CA . ASP A 1 223 ? -2.361 3.755 32.981 1.00 94.25 223 ASP A CA 1
ATOM 1757 C C . ASP A 1 223 ? -1.474 2.816 32.160 1.00 94.25 223 ASP A C 1
ATOM 1759 O O . ASP A 1 223 ? -0.993 3.212 31.097 1.00 94.25 223 ASP A O 1
ATOM 1763 N N . GLY A 1 224 ? -1.351 1.548 32.574 1.00 94.06 224 GLY A N 1
ATOM 1764 C CA . GLY A 1 224 ? -0.604 0.540 31.818 1.00 94.06 224 GLY A CA 1
ATOM 1765 C C . GLY A 1 224 ? -1.144 0.332 30.396 1.00 94.06 224 GLY A C 1
ATOM 1766 O O . GLY A 1 224 ? -0.379 0.299 29.434 1.00 94.06 224 GLY A O 1
ATOM 1767 N N . CYS A 1 225 ? -2.467 0.261 30.217 1.00 93.38 225 CYS A N 1
ATOM 1768 C CA . CYS A 1 225 ? -3.088 0.152 28.894 1.00 93.38 225 CYS A CA 1
ATOM 1769 C C . CYS A 1 225 ? -2.828 1.383 28.016 1.00 93.38 225 CYS A C 1
ATOM 1771 O O . CYS A 1 225 ? -2.559 1.237 26.820 1.00 93.38 225 CYS A O 1
ATOM 1773 N N . VAL A 1 226 ? -2.907 2.595 28.578 1.00 93.62 226 VAL A N 1
ATOM 1774 C CA . VAL A 1 226 ? -2.600 3.833 27.845 1.00 93.62 226 VAL A CA 1
ATOM 1775 C C . VAL A 1 226 ? -1.126 3.873 27.459 1.00 93.62 226 VAL A C 1
ATOM 1777 O O . VAL A 1 226 ? -0.810 4.255 26.330 1.00 93.62 226 VAL A O 1
ATOM 1780 N N . GLU A 1 227 ? -0.237 3.467 28.363 1.00 93.81 227 GLU A N 1
ATOM 1781 C CA . GLU A 1 227 ? 1.200 3.415 28.124 1.00 93.81 227 GLU A CA 1
ATOM 1782 C C . GLU A 1 227 ? 1.529 2.457 26.979 1.00 93.81 227 GLU A C 1
ATOM 1784 O O . GLU A 1 227 ? 2.101 2.899 25.979 1.00 93.81 227 GLU A O 1
ATOM 1789 N N . ILE A 1 228 ? 1.069 1.202 27.050 1.00 94.62 228 ILE A N 1
ATOM 1790 C CA . ILE A 1 228 ? 1.264 0.201 25.991 1.00 94.62 228 ILE A CA 1
ATOM 1791 C C . ILE A 1 228 ? 0.708 0.718 24.660 1.00 94.62 228 ILE A C 1
ATOM 1793 O O . ILE A 1 228 ? 1.439 0.757 23.671 1.00 94.62 228 ILE A O 1
ATOM 1797 N N . CYS A 1 229 ? -0.538 1.209 24.631 1.00 89.88 229 CYS A N 1
ATOM 1798 C CA . CYS A 1 229 ? -1.136 1.769 23.414 1.00 89.88 229 CYS A CA 1
ATOM 1799 C C . CYS A 1 229 ? -0.296 2.914 22.828 1.00 89.88 229 CYS A C 1
ATOM 1801 O O . CYS A 1 229 ? -0.131 3.011 21.611 1.00 89.88 229 CYS A O 1
ATOM 1803 N N . SER A 1 230 ? 0.239 3.794 23.679 1.00 90.12 230 SER A N 1
ATOM 1804 C CA . SER A 1 230 ? 1.045 4.934 23.242 1.00 90.12 230 SER A CA 1
ATOM 1805 C C . SER A 1 230 ? 2.415 4.515 22.704 1.00 90.12 230 SER A C 1
ATOM 1807 O O . SER A 1 230 ? 2.867 5.069 21.698 1.00 90.12 230 SER A O 1
ATOM 1809 N N . LEU A 1 231 ? 3.047 3.509 23.318 1.00 91.62 231 LEU A N 1
ATOM 1810 C CA . LEU A 1 231 ? 4.309 2.925 22.871 1.00 91.62 231 LEU A CA 1
ATOM 1811 C C . 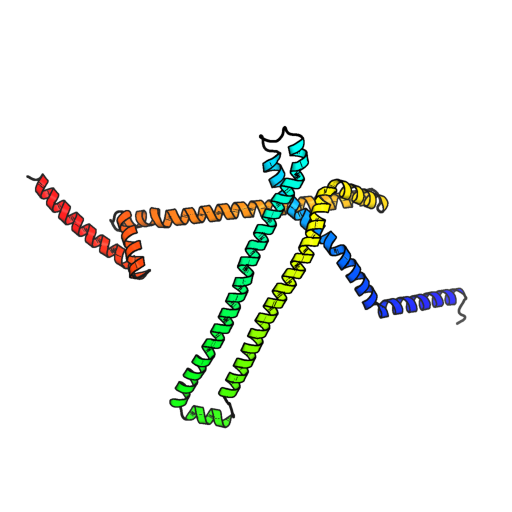LEU A 1 231 ? 4.134 2.204 21.535 1.00 91.62 231 LEU A C 1
ATOM 1813 O O . LEU A 1 231 ? 4.925 2.426 20.615 1.00 91.62 231 LEU A O 1
ATOM 1817 N N . THR A 1 232 ? 3.069 1.413 21.386 1.00 92.19 232 THR A N 1
ATOM 1818 C CA . THR A 1 232 ? 2.714 0.754 20.124 1.00 92.19 232 THR A CA 1
ATOM 1819 C C . THR A 1 232 ? 2.470 1.790 19.032 1.00 92.19 232 THR A C 1
ATOM 1821 O O . THR A 1 232 ? 3.106 1.732 17.981 1.00 92.19 232 THR A O 1
ATOM 1824 N N . ALA A 1 233 ? 1.627 2.794 19.293 1.00 86.38 233 ALA A N 1
ATOM 1825 C CA . ALA A 1 233 ? 1.332 3.848 18.327 1.00 86.38 233 ALA A CA 1
ATOM 1826 C C . ALA A 1 233 ? 2.591 4.632 17.920 1.00 86.38 233 ALA A C 1
ATOM 1828 O O . ALA A 1 233 ? 2.784 4.929 16.741 1.00 86.38 233 ALA A O 1
ATOM 1829 N N . ARG A 1 234 ? 3.481 4.942 18.871 1.00 88.38 234 ARG A N 1
ATOM 1830 C CA . ARG A 1 234 ? 4.758 5.609 18.582 1.00 88.38 234 ARG A CA 1
ATOM 1831 C C . ARG A 1 234 ? 5.672 4.729 17.728 1.00 88.38 234 ARG A C 1
ATOM 1833 O O . ARG A 1 234 ? 6.220 5.222 16.747 1.00 88.38 234 ARG A O 1
ATOM 1840 N N . SER A 1 235 ? 5.816 3.453 18.072 1.00 89.19 235 SER A N 1
ATOM 1841 C CA . SER A 1 235 ? 6.693 2.515 17.357 1.00 89.19 235 SER A CA 1
ATOM 1842 C C . SER A 1 235 ? 6.234 2.315 15.914 1.00 89.19 235 SER A C 1
ATOM 1844 O O . SER A 1 235 ? 7.023 2.486 14.987 1.00 89.19 235 SER A O 1
ATOM 1846 N N . PHE A 1 236 ? 4.937 2.075 15.708 1.00 87.69 236 PHE A N 1
ATOM 1847 C CA . PHE A 1 236 ? 4.357 1.970 14.370 1.00 87.69 236 PHE A CA 1
ATOM 1848 C C . PHE A 1 236 ? 4.473 3.278 13.577 1.00 87.69 236 PHE A C 1
ATOM 1850 O O . PHE A 1 236 ? 4.798 3.250 12.393 1.00 87.69 236 PHE A O 1
ATOM 1857 N N . SER A 1 237 ? 4.254 4.435 14.213 1.00 87.38 237 SER A N 1
ATOM 1858 C CA . SER A 1 237 ? 4.374 5.730 13.533 1.00 87.38 237 SER A CA 1
ATOM 1859 C C . SER A 1 237 ? 5.813 5.995 13.092 1.00 87.38 237 SER A C 1
ATOM 1861 O O . SER A 1 237 ? 6.021 6.545 12.010 1.00 87.38 237 SER A O 1
ATOM 1863 N N . ASN A 1 238 ? 6.800 5.613 13.906 1.00 87.88 238 ASN A N 1
ATOM 1864 C CA . ASN A 1 238 ? 8.214 5.742 13.566 1.00 87.88 238 ASN A CA 1
ATOM 1865 C C . ASN A 1 238 ? 8.601 4.794 12.426 1.00 87.88 238 ASN A C 1
ATOM 1867 O O . ASN A 1 238 ? 9.270 5.233 11.496 1.00 87.88 238 ASN A O 1
ATOM 1871 N N . PHE A 1 239 ? 8.128 3.543 12.450 1.00 90.94 239 PHE A N 1
ATOM 1872 C CA . PHE A 1 239 ? 8.335 2.589 11.357 1.00 90.94 239 PHE A CA 1
ATOM 1873 C C . PHE A 1 239 ? 7.755 3.104 10.034 1.00 90.94 239 PHE A C 1
ATOM 1875 O O . PHE A 1 239 ? 8.474 3.183 9.044 1.00 90.94 239 PHE A O 1
ATOM 1882 N N . LEU A 1 240 ? 6.490 3.539 10.026 1.00 87.44 240 LEU A N 1
ATOM 1883 C CA . LEU A 1 240 ? 5.849 4.096 8.829 1.00 87.44 240 LEU A CA 1
ATOM 1884 C C . LEU A 1 240 ? 6.582 5.334 8.304 1.00 87.44 240 LEU A C 1
ATOM 1886 O O . LEU A 1 240 ? 6.779 5.475 7.101 1.00 87.44 240 LEU A O 1
ATOM 1890 N N . THR A 1 241 ? 7.015 6.225 9.202 1.00 87.44 241 THR A N 1
ATOM 1891 C CA . THR A 1 241 ? 7.804 7.402 8.811 1.00 87.44 241 THR A CA 1
ATOM 1892 C C . THR A 1 241 ? 9.134 6.981 8.184 1.00 87.44 241 THR A C 1
ATOM 1894 O O . THR A 1 241 ? 9.509 7.535 7.153 1.00 87.44 241 THR A O 1
ATOM 1897 N N . GLY A 1 242 ? 9.812 5.984 8.765 1.00 87.06 242 GLY A N 1
ATOM 1898 C CA . GLY A 1 242 ? 11.028 5.383 8.215 1.00 87.06 242 GLY A CA 1
ATOM 1899 C C . GLY A 1 242 ? 10.809 4.840 6.806 1.00 87.06 242 GLY A C 1
ATOM 1900 O O . GLY A 1 242 ? 11.503 5.263 5.891 1.00 87.06 242 GLY A O 1
ATOM 1901 N N . GLN A 1 243 ? 9.766 4.031 6.602 1.00 88.06 243 GLN A N 1
ATOM 1902 C CA . GLN A 1 243 ? 9.404 3.480 5.291 1.00 88.06 243 GLN A CA 1
ATOM 1903 C C . GLN A 1 243 ? 9.116 4.569 4.244 1.00 88.06 243 GLN A C 1
ATOM 1905 O O . GLN A 1 243 ? 9.539 4.461 3.095 1.00 88.06 243 GLN A O 1
ATOM 1910 N N . CYS A 1 244 ? 8.448 5.666 4.620 1.00 85.25 244 CYS A N 1
ATOM 1911 C CA . CYS A 1 244 ? 8.238 6.792 3.705 1.00 85.25 244 CYS A CA 1
ATOM 1912 C C . CYS A 1 244 ? 9.551 7.498 3.320 1.00 85.25 244 CYS A C 1
ATOM 1914 O O . CYS A 1 244 ? 9.705 7.922 2.174 1.00 85.25 244 CYS A O 1
ATOM 1916 N N . VAL A 1 245 ? 10.486 7.652 4.261 1.00 87.50 245 VAL A N 1
ATOM 1917 C CA . VAL A 1 245 ? 11.802 8.253 3.990 1.00 87.50 245 VAL A CA 1
ATOM 1918 C C . VAL A 1 245 ? 12.656 7.319 3.136 1.00 87.50 245 VAL A C 1
ATOM 1920 O O . VAL A 1 245 ? 13.250 7.781 2.164 1.00 87.50 245 VAL A O 1
ATOM 1923 N N . GLU A 1 246 ? 12.665 6.023 3.445 1.00 88.81 246 GLU A N 1
ATOM 1924 C CA . GLU A 1 246 ? 13.337 4.984 2.659 1.00 88.81 246 GLU A CA 1
ATOM 1925 C C . GLU A 1 246 ? 12.814 4.957 1.221 1.00 88.81 246 GLU A C 1
ATOM 1927 O O . GLU A 1 246 ? 13.612 4.964 0.290 1.00 88.81 246 GLU A O 1
ATOM 1932 N N . ALA A 1 247 ? 11.495 5.036 1.010 1.00 86.94 247 ALA A N 1
ATOM 1933 C CA . ALA A 1 247 ? 10.911 5.104 -0.330 1.00 86.94 247 ALA A CA 1
ATOM 1934 C C . ALA A 1 247 ? 11.398 6.333 -1.123 1.00 86.94 247 ALA A C 1
ATOM 1936 O O . ALA A 1 247 ? 11.741 6.225 -2.301 1.00 86.94 247 ALA A O 1
ATOM 1937 N N . LEU A 1 248 ? 11.483 7.507 -0.486 1.00 87.12 248 LEU A N 1
ATOM 1938 C CA . LEU A 1 248 ? 12.012 8.719 -1.124 1.00 87.12 248 LEU A CA 1
ATOM 1939 C C . LEU A 1 248 ? 13.513 8.609 -1.429 1.00 87.12 248 LEU A C 1
ATOM 1941 O O . LEU A 1 248 ? 13.957 9.044 -2.492 1.00 87.12 248 LEU A O 1
ATOM 1945 N N . GLN A 1 249 ? 14.293 8.023 -0.519 1.00 89.81 249 GLN A N 1
ATOM 1946 C CA . GLN A 1 249 ? 15.718 7.765 -0.729 1.00 89.81 249 GLN A CA 1
ATOM 1947 C C . GLN A 1 249 ? 15.946 6.750 -1.848 1.00 89.81 249 GLN A C 1
ATOM 1949 O O . GLN A 1 249 ? 16.829 6.964 -2.671 1.00 89.81 249 GLN A O 1
ATOM 1954 N N . ALA A 1 250 ? 15.127 5.701 -1.926 1.00 90.81 250 ALA A N 1
ATOM 1955 C CA . ALA A 1 250 ? 15.172 4.710 -2.992 1.00 90.81 250 ALA A CA 1
ATOM 1956 C C . ALA A 1 250 ? 14.906 5.356 -4.356 1.00 90.81 250 ALA A C 1
ATOM 1958 O O . ALA A 1 250 ? 15.661 5.120 -5.294 1.00 90.81 250 ALA A O 1
ATOM 1959 N N . ILE A 1 251 ? 13.910 6.244 -4.461 1.00 88.50 251 ILE A N 1
ATOM 1960 C CA . ILE A 1 251 ? 13.678 7.025 -5.688 1.00 88.50 251 ILE A CA 1
ATOM 1961 C C . ILE A 1 251 ? 14.912 7.875 -6.024 1.00 88.50 251 ILE A C 1
ATOM 1963 O O . ILE A 1 251 ? 15.366 7.870 -7.166 1.00 88.50 251 ILE A O 1
ATOM 1967 N N . GLY A 1 252 ? 15.491 8.572 -5.040 1.00 90.88 252 GLY A N 1
ATOM 1968 C CA . GLY A 1 252 ? 16.715 9.355 -5.235 1.00 90.88 252 GLY A CA 1
ATOM 1969 C C . GLY A 1 252 ? 17.905 8.509 -5.699 1.00 90.88 252 GLY A C 1
ATOM 1970 O O . GLY A 1 252 ? 18.636 8.918 -6.599 1.00 90.88 252 GLY A O 1
ATOM 1971 N N . PHE A 1 253 ? 18.066 7.312 -5.135 1.00 92.69 253 PHE A N 1
ATOM 1972 C CA . PHE A 1 253 ? 19.090 6.347 -5.520 1.00 92.69 253 PHE A CA 1
ATOM 1973 C C . PHE A 1 253 ? 18.876 5.829 -6.944 1.00 92.69 253 PHE A C 1
ATOM 1975 O O . PHE A 1 253 ? 19.823 5.809 -7.721 1.00 92.69 253 PHE A O 1
ATOM 1982 N N . VAL A 1 254 ? 17.640 5.483 -7.320 1.00 91.25 254 VAL A N 1
ATOM 1983 C CA . VAL A 1 254 ? 17.298 5.065 -8.690 1.00 91.25 254 VAL A CA 1
ATOM 1984 C C . VAL A 1 254 ? 17.612 6.178 -9.686 1.00 91.25 254 VAL A C 1
ATOM 1986 O O . VAL A 1 254 ? 18.241 5.923 -10.708 1.00 91.25 254 VAL A O 1
ATOM 1989 N N . VAL A 1 255 ? 17.242 7.425 -9.384 1.00 93.69 255 VAL A N 1
ATOM 1990 C CA . VAL A 1 255 ? 17.565 8.574 -10.245 1.00 93.69 255 VAL A CA 1
ATOM 1991 C C . VAL A 1 255 ? 19.078 8.765 -10.363 1.00 93.69 255 VAL A C 1
ATOM 1993 O O . VAL A 1 255 ? 19.582 8.914 -11.475 1.00 93.69 255 VAL A O 1
ATOM 1996 N N . LEU A 1 256 ? 19.815 8.725 -9.248 1.00 93.38 256 LEU A N 1
ATOM 1997 C CA . LEU A 1 256 ? 21.278 8.817 -9.253 1.00 93.38 256 LEU A CA 1
ATOM 1998 C C . LEU A 1 256 ? 21.901 7.704 -10.101 1.00 93.38 256 LEU A C 1
ATOM 2000 O O . LEU A 1 256 ? 22.778 7.973 -10.917 1.00 93.38 256 LEU A O 1
ATOM 2004 N N . PHE A 1 257 ? 21.434 6.471 -9.929 1.00 91.12 257 PHE A N 1
ATOM 2005 C CA . PHE A 1 257 ? 21.911 5.309 -10.664 1.00 91.12 257 PHE A CA 1
ATOM 2006 C C . PHE A 1 257 ? 21.669 5.450 -12.171 1.00 91.12 257 PHE A C 1
ATOM 2008 O O . PHE A 1 257 ? 22.585 5.225 -12.958 1.00 91.12 257 PHE A O 1
ATOM 2015 N N . LEU A 1 258 ? 20.482 5.907 -12.583 1.00 89.75 258 LEU A N 1
ATOM 2016 C CA . LEU A 1 258 ? 20.174 6.179 -13.991 1.00 89.75 258 LEU A CA 1
ATOM 2017 C C . LEU A 1 258 ? 21.065 7.285 -14.576 1.00 89.75 258 LEU A C 1
ATOM 2019 O O . LEU A 1 258 ? 21.549 7.165 -15.701 1.00 89.75 258 LEU A O 1
ATOM 2023 N N . VAL A 1 259 ? 21.324 8.352 -13.813 1.00 92.62 259 VAL A N 1
ATOM 2024 C CA . VAL A 1 259 ? 22.243 9.422 -14.232 1.00 92.62 259 VAL A CA 1
ATOM 2025 C C . VAL A 1 259 ? 23.667 8.887 -14.386 1.00 92.62 259 VAL A C 1
ATOM 2027 O O . VAL A 1 259 ? 24.320 9.181 -15.388 1.00 92.62 259 VAL A O 1
ATOM 2030 N N . LEU A 1 260 ? 24.141 8.077 -13.436 1.00 89.94 260 LEU A N 1
ATOM 2031 C CA . LEU A 1 260 ? 25.454 7.439 -13.517 1.00 89.94 260 LEU A CA 1
ATOM 2032 C C . LEU A 1 260 ? 25.559 6.526 -14.742 1.00 89.94 260 LEU A C 1
ATOM 2034 O O . LEU A 1 260 ? 26.517 6.671 -15.497 1.00 89.94 260 LEU A O 1
ATOM 2038 N N . GLN A 1 261 ? 24.553 5.689 -15.016 1.00 86.19 261 GLN A N 1
ATOM 2039 C CA . GLN A 1 261 ? 24.516 4.863 -16.229 1.00 86.19 261 GLN A CA 1
ATOM 2040 C C . GLN A 1 261 ? 24.598 5.706 -17.509 1.00 86.19 261 GLN A C 1
ATOM 2042 O O . GLN A 1 261 ? 25.318 5.347 -18.442 1.00 86.19 261 GLN A O 1
ATOM 2047 N N . GLN A 1 262 ? 23.913 6.852 -17.559 1.00 84.56 262 GLN A N 1
ATOM 2048 C CA . GLN A 1 262 ? 23.941 7.732 -18.728 1.00 84.56 262 GLN A CA 1
ATOM 2049 C C . GLN A 1 262 ? 25.312 8.398 -18.929 1.00 84.56 262 GLN A C 1
ATOM 2051 O O . GLN A 1 262 ? 25.751 8.579 -20.069 1.00 84.56 262 GLN A O 1
ATOM 2056 N N . ILE A 1 263 ? 25.995 8.766 -17.841 1.00 86.44 263 ILE A N 1
ATOM 2057 C CA . ILE A 1 263 ? 27.352 9.328 -17.882 1.00 86.44 263 ILE A CA 1
ATOM 2058 C C . ILE A 1 263 ? 28.360 8.245 -18.282 1.00 86.44 263 ILE A C 1
ATOM 2060 O O . ILE A 1 263 ? 29.208 8.479 -19.148 1.00 86.44 263 ILE A O 1
ATOM 2064 N N . GLU A 1 264 ? 28.259 7.053 -17.698 1.00 79.69 264 GLU A N 1
ATOM 2065 C CA . GLU A 1 264 ? 29.129 5.928 -18.022 1.00 79.69 264 GLU A CA 1
ATOM 2066 C C . GLU A 1 264 ? 28.992 5.513 -19.486 1.00 79.69 264 GLU A C 1
ATOM 2068 O O . GLU A 1 264 ? 29.993 5.477 -20.203 1.00 79.69 264 GLU A O 1
ATOM 2073 N N . GLY A 1 265 ? 27.762 5.285 -19.951 1.00 75.62 265 GLY A N 1
ATOM 2074 C CA . GLY A 1 265 ? 27.485 4.824 -21.309 1.00 75.62 265 GLY A CA 1
ATOM 2075 C C . GLY A 1 265 ? 27.877 5.825 -22.398 1.00 75.62 265 GLY A C 1
ATOM 2076 O O . GLY A 1 265 ? 28.403 5.422 -23.433 1.00 75.62 265 GLY A O 1
ATOM 2077 N N . ASN A 1 266 ? 27.677 7.130 -22.171 1.00 78.19 266 ASN A N 1
ATOM 2078 C CA . ASN A 1 266 ? 27.897 8.138 -23.218 1.00 78.19 266 ASN A CA 1
ATOM 2079 C C . ASN A 1 266 ? 29.231 8.883 -23.127 1.00 78.19 266 ASN A C 1
ATOM 2081 O O . ASN A 1 266 ? 29.705 9.386 -24.142 1.00 78.19 266 ASN A O 1
ATOM 2085 N N . PHE A 1 267 ? 29.839 9.002 -21.945 1.00 74.38 267 PHE A N 1
ATOM 2086 C CA . PHE A 1 267 ? 31.039 9.829 -21.767 1.00 74.38 267 PHE A CA 1
ATOM 2087 C C . PHE A 1 267 ? 32.251 9.023 -21.329 1.00 74.38 267 PHE A C 1
ATOM 2089 O O . PHE A 1 267 ? 33.323 9.172 -21.918 1.00 74.38 267 PHE A O 1
ATOM 2096 N N . ILE A 1 268 ? 32.104 8.182 -20.304 1.00 76.25 268 ILE A N 1
ATOM 2097 C CA . ILE A 1 268 ? 33.245 7.456 -19.739 1.00 76.25 268 ILE A CA 1
ATOM 2098 C C . ILE A 1 268 ? 33.646 6.332 -20.690 1.00 76.25 268 ILE A C 1
ATOM 2100 O O . ILE A 1 268 ? 34.786 6.324 -21.151 1.00 76.25 268 ILE A O 1
ATOM 2104 N N . TYR A 1 269 ? 32.714 5.455 -21.068 1.00 73.50 269 TYR A N 1
ATOM 2105 C CA . TYR A 1 269 ? 32.994 4.280 -21.892 1.00 73.50 269 TYR A CA 1
ATOM 2106 C C . TYR A 1 269 ? 33.700 4.621 -23.223 1.00 73.50 269 TYR A C 1
ATOM 2108 O O . TYR A 1 269 ? 34.787 4.094 -23.466 1.00 73.50 269 TYR A O 1
ATOM 2116 N N . PRO A 1 270 ? 33.237 5.586 -24.046 1.00 69.38 270 PRO A N 1
ATOM 2117 C CA . PRO A 1 270 ? 33.934 5.949 -25.285 1.00 69.38 270 PRO A CA 1
ATOM 2118 C C . PRO A 1 270 ? 35.313 6.579 -25.056 1.00 69.38 270 PRO A C 1
ATOM 2120 O O . PRO A 1 270 ? 36.147 6.587 -25.960 1.00 69.38 270 PRO A O 1
ATOM 2123 N N . LYS A 1 271 ? 35.573 7.135 -23.868 1.00 72.50 271 LYS A N 1
ATOM 2124 C CA . LYS A 1 271 ? 36.844 7.784 -23.530 1.00 72.50 271 LYS A CA 1
ATOM 2125 C C . LYS A 1 271 ? 37.890 6.790 -23.040 1.00 72.50 271 LYS A C 1
ATOM 2127 O O . LYS A 1 271 ? 39.026 6.863 -23.500 1.00 72.50 271 LYS A O 1
ATOM 2132 N N . VAL A 1 272 ? 37.517 5.833 -22.187 1.00 69.94 272 VAL A N 1
ATOM 2133 C CA . VAL A 1 272 ? 38.428 4.742 -21.791 1.00 69.94 272 VAL A CA 1
ATOM 2134 C C . VAL A 1 272 ? 38.701 3.811 -22.967 1.00 69.94 272 VAL A C 1
ATOM 2136 O O . VAL A 1 272 ? 39.858 3.537 -23.271 1.00 69.94 272 VAL A O 1
ATOM 2139 N N . VAL A 1 273 ? 37.658 3.400 -23.692 1.00 66.38 273 VAL A N 1
ATOM 2140 C CA . VAL A 1 273 ? 37.806 2.477 -24.825 1.00 66.38 273 VAL A CA 1
ATOM 2141 C C . VAL A 1 273 ? 38.425 3.188 -26.035 1.00 66.38 273 VAL A C 1
ATOM 2143 O O . VAL A 1 273 ? 39.268 2.617 -26.718 1.00 66.38 273 VAL A O 1
ATOM 2146 N N . GLY A 1 274 ? 38.111 4.467 -26.268 1.00 60.75 274 GLY A N 1
ATOM 2147 C CA . GLY A 1 274 ? 38.753 5.266 -27.319 1.00 60.75 274 GLY A CA 1
ATOM 2148 C C . GLY A 1 274 ? 40.252 5.466 -27.108 1.00 60.75 274 GLY A C 1
ATOM 2149 O O . GLY A 1 274 ? 41.016 5.340 -28.065 1.00 60.75 274 GLY A O 1
ATOM 2150 N N . ASN A 1 275 ? 40.697 5.672 -25.862 1.00 65.50 275 ASN A N 1
ATOM 2151 C CA . ASN A 1 275 ? 42.125 5.733 -25.538 1.00 65.50 275 ASN A CA 1
ATOM 2152 C C . ASN A 1 275 ? 42.838 4.395 -25.791 1.00 65.50 275 ASN A C 1
ATOM 2154 O O . ASN A 1 275 ? 43.957 4.403 -26.297 1.00 65.50 275 ASN A O 1
ATOM 2158 N N . SER A 1 276 ? 42.196 3.258 -25.504 1.00 66.50 276 SER A N 1
ATOM 2159 C CA . SER A 1 276 ? 42.754 1.929 -25.800 1.00 66.50 276 SER A CA 1
ATOM 2160 C C . SER A 1 276 ? 42.789 1.601 -27.298 1.00 66.50 276 SER A C 1
ATOM 2162 O O . SER A 1 276 ? 43.626 0.814 -27.728 1.00 66.50 276 SER A O 1
ATOM 2164 N N . VAL A 1 277 ? 41.908 2.208 -28.098 1.00 65.62 277 VAL A N 1
ATOM 2165 C CA . VAL A 1 277 ? 41.756 1.931 -29.539 1.00 65.62 277 VAL A CA 1
ATOM 2166 C C . VAL A 1 277 ? 42.389 3.029 -30.425 1.00 65.62 277 VAL A C 1
ATOM 2168 O O . VAL A 1 277 ? 42.401 2.917 -31.650 1.00 65.62 277 VAL A O 1
ATOM 2171 N N . GLY A 1 278 ? 42.948 4.093 -29.834 1.00 69.50 278 GLY A N 1
ATOM 2172 C CA . GLY A 1 278 ? 43.621 5.188 -30.551 1.00 69.50 278 GLY A CA 1
ATOM 2173 C C . GLY A 1 278 ? 42.685 6.148 -31.305 1.00 69.50 278 GLY A C 1
ATOM 2174 O O . GLY A 1 278 ? 43.145 6.931 -32.141 1.00 69.50 278 GLY A O 1
ATOM 2175 N N . LEU A 1 279 ? 41.381 6.101 -31.013 1.00 76.12 279 LEU A N 1
ATOM 2176 C CA . LEU A 1 279 ? 40.336 6.906 -31.648 1.00 76.12 279 LEU A CA 1
ATOM 2177 C C . LEU A 1 279 ? 39.817 7.998 -30.695 1.00 76.12 279 LEU A C 1
ATOM 2179 O O . LEU A 1 279 ? 39.542 7.707 -29.529 1.00 76.12 279 LEU A O 1
ATOM 2183 N N . PRO A 1 280 ? 39.588 9.240 -31.168 1.00 78.31 280 PRO A N 1
ATOM 2184 C CA . PRO A 1 280 ? 38.910 10.256 -30.367 1.00 78.31 280 PRO A CA 1
ATOM 2185 C C . PRO A 1 280 ? 37.497 9.805 -29.965 1.00 78.31 280 PRO A C 1
ATOM 2187 O O . PRO A 1 280 ? 36.766 9.232 -30.774 1.00 78.31 280 PRO A O 1
ATOM 2190 N N . SER A 1 281 ? 37.078 10.121 -28.737 1.00 76.88 281 SER A N 1
ATOM 2191 C CA . SER A 1 281 ? 35.843 9.596 -28.123 1.00 76.88 281 SER A CA 1
ATOM 2192 C C . SER A 1 281 ? 34.566 9.879 -28.925 1.00 76.88 281 SER A C 1
ATOM 2194 O O . SER A 1 281 ? 33.661 9.049 -28.944 1.00 76.88 281 SER A O 1
ATOM 2196 N N . ILE A 1 282 ? 34.510 11.012 -29.636 1.00 80.56 282 ILE A N 1
ATOM 2197 C CA . ILE A 1 282 ? 33.379 11.374 -30.506 1.00 80.56 282 ILE A CA 1
ATOM 2198 C C . ILE A 1 282 ? 33.196 10.367 -31.655 1.00 80.56 282 ILE A C 1
ATOM 2200 O O . ILE A 1 282 ? 32.071 10.007 -31.994 1.00 80.56 282 ILE A O 1
ATOM 2204 N N . TRP A 1 283 ? 34.299 9.856 -32.214 1.00 84.12 283 TRP A N 1
ATOM 2205 C CA . TRP A 1 283 ? 34.274 8.899 -33.319 1.00 84.12 283 TRP A CA 1
ATOM 2206 C C . TRP A 1 283 ? 33.904 7.503 -32.842 1.00 84.12 283 TRP A C 1
ATOM 2208 O O . TRP A 1 283 ? 33.169 6.808 -33.534 1.00 84.12 283 TRP A O 1
ATOM 2218 N N . VAL A 1 284 ? 34.330 7.118 -31.638 1.00 82.12 284 VAL A N 1
ATOM 2219 C CA . VAL A 1 284 ? 33.905 5.857 -31.014 1.00 82.12 284 VAL A CA 1
ATOM 2220 C C . VAL A 1 284 ? 32.391 5.852 -30.794 1.00 82.12 284 VAL A C 1
ATOM 2222 O O . VAL A 1 284 ? 31.724 4.893 -31.175 1.00 82.12 284 VAL A O 1
ATOM 2225 N N . LEU A 1 285 ? 31.828 6.945 -30.269 1.00 83.06 285 LEU A N 1
ATOM 2226 C CA . LEU A 1 285 ? 30.385 7.070 -30.043 1.00 83.06 285 LEU A CA 1
ATOM 2227 C C . LEU A 1 285 ? 29.593 7.058 -31.362 1.00 83.06 285 LEU A C 1
ATOM 2229 O O . LEU A 1 285 ? 28.572 6.372 -31.464 1.00 83.06 285 LEU A O 1
ATOM 2233 N N . ALA A 1 286 ? 30.093 7.738 -32.400 1.00 86.19 286 ALA A N 1
ATOM 2234 C CA . ALA A 1 286 ? 29.514 7.677 -33.742 1.00 86.19 286 ALA A CA 1
ATOM 2235 C C . ALA A 1 286 ? 29.539 6.247 -34.316 1.00 86.19 286 ALA A C 1
ATOM 2237 O O . ALA A 1 286 ? 28.527 5.782 -34.835 1.00 86.19 286 ALA A O 1
ATOM 2238 N N . CYS A 1 287 ? 30.650 5.518 -34.162 1.00 87.50 287 CYS A N 1
ATOM 2239 C CA . CYS A 1 287 ? 30.785 4.136 -34.630 1.00 87.50 287 CYS A CA 1
ATOM 2240 C C . CYS A 1 287 ? 29.821 3.180 -33.920 1.00 87.50 287 CYS A C 1
ATOM 2242 O O . CYS A 1 287 ? 29.167 2.384 -34.587 1.00 87.50 287 CYS A O 1
ATOM 2244 N N . VAL A 1 288 ? 29.681 3.286 -32.593 1.00 86.38 288 VAL A N 1
ATOM 2245 C CA . VAL A 1 288 ? 28.731 2.469 -31.815 1.00 86.38 288 VAL A CA 1
ATOM 2246 C C . VAL A 1 288 ? 27.289 2.780 -32.213 1.00 86.38 288 VAL A C 1
ATOM 2248 O O . VAL A 1 288 ? 26.493 1.869 -32.415 1.00 86.38 288 VAL A O 1
ATOM 2251 N N . THR A 1 289 ? 26.947 4.056 -32.394 1.00 86.31 289 THR A N 1
ATOM 2252 C CA . THR A 1 289 ? 25.579 4.463 -32.753 1.00 86.31 289 THR A CA 1
ATOM 2253 C C . THR A 1 289 ? 25.204 4.010 -34.167 1.00 86.31 289 THR A C 1
ATOM 2255 O O . THR A 1 289 ? 24.113 3.482 -34.383 1.00 86.31 289 THR A O 1
ATOM 2258 N N . ILE A 1 290 ? 26.108 4.194 -35.134 1.00 90.88 290 ILE A N 1
ATOM 2259 C CA . ILE A 1 290 ? 25.894 3.812 -36.536 1.00 90.88 290 ILE A CA 1
ATOM 2260 C C . ILE A 1 290 ? 25.913 2.285 -36.679 1.00 90.88 290 ILE A C 1
ATOM 2262 O O . ILE A 1 290 ? 24.982 1.715 -37.246 1.00 90.88 290 ILE A O 1
ATOM 2266 N N . GLY A 1 291 ? 26.918 1.612 -36.111 1.00 88.25 291 GLY A N 1
ATOM 2267 C CA . GLY A 1 291 ? 27.030 0.152 -36.129 1.00 88.25 291 GLY A CA 1
ATOM 2268 C C . GLY A 1 291 ? 25.854 -0.528 -35.427 1.00 88.25 291 GLY A C 1
ATOM 2269 O O . GLY A 1 291 ? 25.280 -1.476 -35.960 1.00 88.25 291 GLY A O 1
ATOM 2270 N N . GLY A 1 292 ? 25.426 0.021 -34.288 1.00 88.88 292 GLY A N 1
ATOM 2271 C CA . GLY A 1 292 ? 24.250 -0.431 -33.551 1.00 88.88 292 GLY A CA 1
ATOM 2272 C C . GLY A 1 292 ? 22.949 -0.330 -34.337 1.00 88.88 292 GLY A C 1
ATOM 2273 O O . GLY A 1 292 ? 22.138 -1.251 -34.292 1.00 88.88 292 GLY A O 1
ATOM 2274 N N . LYS A 1 293 ? 22.757 0.754 -35.097 1.00 87.81 293 LYS A N 1
ATOM 2275 C CA . LYS A 1 293 ? 21.570 0.923 -35.946 1.00 87.81 293 LYS A CA 1
ATOM 2276 C C . LYS A 1 293 ? 21.569 0.031 -37.188 1.00 87.81 293 LYS A C 1
ATOM 2278 O O . LYS A 1 293 ? 20.491 -0.334 -37.639 1.00 87.81 293 LYS A O 1
ATOM 2283 N N . LEU A 1 294 ? 22.735 -0.295 -37.749 1.00 90.81 294 LEU A N 1
ATOM 2284 C CA . LEU A 1 294 ? 22.829 -1.086 -38.981 1.00 90.81 294 LEU A CA 1
ATOM 2285 C C . LEU A 1 294 ? 22.729 -2.595 -38.734 1.00 90.81 294 LEU A C 1
ATOM 2287 O O . LEU A 1 294 ? 22.013 -3.282 -39.454 1.00 90.81 294 LEU A O 1
ATOM 2291 N N . MET A 1 295 ? 23.460 -3.120 -37.745 1.00 88.31 295 MET A N 1
ATOM 2292 C CA . MET A 1 295 ? 23.587 -4.571 -37.522 1.00 88.31 295 MET A CA 1
ATOM 2293 C C . MET A 1 295 ? 23.462 -4.961 -36.038 1.00 88.31 295 MET A C 1
ATOM 2295 O O . MET A 1 295 ? 23.961 -6.008 -35.619 1.00 88.31 295 MET A O 1
ATOM 2299 N N . GLY A 1 296 ? 22.838 -4.115 -35.214 1.00 85.31 296 GLY A N 1
ATOM 2300 C CA . GLY A 1 296 ? 22.664 -4.376 -33.785 1.00 85.31 296 GLY A CA 1
ATOM 2301 C C . GLY A 1 296 ? 23.997 -4.521 -33.045 1.00 85.31 296 GLY A C 1
ATOM 2302 O O . GLY A 1 296 ? 24.983 -3.847 -33.350 1.00 85.31 296 GLY A O 1
ATOM 2303 N N . VAL A 1 297 ? 24.045 -5.432 -32.071 1.00 81.12 297 VAL A N 1
ATOM 2304 C CA . VAL A 1 297 ? 25.230 -5.662 -31.220 1.00 81.12 297 VAL A CA 1
ATOM 2305 C C . VAL A 1 297 ? 26.465 -6.063 -32.041 1.00 81.12 297 VAL A C 1
ATOM 2307 O O . VAL A 1 297 ? 27.571 -5.605 -31.758 1.00 81.12 297 VAL A O 1
ATOM 2310 N N . VAL A 1 298 ? 26.283 -6.853 -33.106 1.00 84.56 298 VAL A N 1
ATOM 2311 C CA . VAL A 1 298 ? 27.378 -7.283 -33.996 1.00 84.56 298 VAL A CA 1
ATOM 2312 C C . VAL A 1 298 ? 27.982 -6.086 -34.737 1.00 84.56 298 VAL A C 1
ATOM 2314 O O . VAL A 1 298 ? 29.203 -5.960 -34.834 1.00 84.56 298 VAL A O 1
ATOM 2317 N N . GLY A 1 299 ? 27.139 -5.159 -35.198 1.00 87.56 299 GLY A N 1
ATOM 2318 C CA . GLY A 1 299 ? 27.592 -3.938 -35.862 1.00 87.56 299 GLY A CA 1
ATOM 2319 C C . GLY A 1 299 ? 28.391 -3.016 -34.947 1.00 87.56 299 GLY A C 1
ATOM 2320 O O . GLY A 1 299 ? 29.392 -2.454 -35.386 1.00 87.56 299 GLY A O 1
ATOM 2321 N N . MET A 1 300 ? 28.007 -2.905 -33.669 1.00 86.31 300 MET A N 1
ATOM 2322 C CA . MET A 1 300 ? 28.764 -2.128 -32.676 1.00 86.31 300 MET A CA 1
ATOM 2323 C C . MET A 1 300 ? 30.195 -2.659 -32.492 1.00 86.31 300 MET A C 1
ATOM 2325 O O . MET A 1 300 ? 31.130 -1.864 -32.405 1.00 86.31 300 MET A O 1
ATOM 2329 N N . LEU A 1 301 ? 30.379 -3.985 -32.474 1.00 83.69 301 LEU A N 1
ATOM 2330 C CA . LEU A 1 301 ? 31.686 -4.625 -32.273 1.00 83.69 301 LEU A CA 1
ATOM 2331 C C . LEU A 1 301 ? 32.625 -4.471 -33.476 1.00 83.69 301 LEU A C 1
ATOM 2333 O O . LEU A 1 301 ? 33.826 -4.287 -33.293 1.00 83.69 301 LEU A O 1
ATOM 2337 N N . ILE A 1 302 ? 32.095 -4.533 -34.700 1.00 88.00 302 ILE A N 1
ATOM 2338 C CA . ILE A 1 302 ? 32.904 -4.528 -35.930 1.00 88.00 302 ILE A CA 1
ATOM 2339 C C . ILE A 1 302 ? 33.271 -3.102 -36.374 1.00 88.00 302 ILE A C 1
ATOM 2341 O O . ILE A 1 302 ? 34.380 -2.870 -36.859 1.00 88.00 302 ILE A O 1
ATOM 2345 N N . PHE A 1 303 ? 32.384 -2.119 -36.190 1.00 89.00 303 PHE A N 1
ATOM 2346 C CA . PHE A 1 303 ? 32.627 -0.749 -36.665 1.00 89.00 303 PHE A CA 1
ATOM 2347 C C . PHE A 1 303 ? 33.787 -0.046 -35.945 1.00 89.00 303 PHE A C 1
ATOM 2349 O O . PHE A 1 303 ? 34.503 0.737 -36.569 1.00 89.00 303 PHE A O 1
ATOM 2356 N N . ILE A 1 304 ? 33.999 -0.330 -34.656 1.00 87.06 304 ILE A N 1
ATOM 2357 C CA . ILE A 1 304 ? 35.072 0.276 -33.850 1.00 87.06 304 ILE A CA 1
ATOM 2358 C C . ILE A 1 304 ? 36.477 -0.032 -34.420 1.00 87.06 304 ILE A C 1
ATOM 2360 O O . ILE A 1 304 ? 37.208 0.917 -34.721 1.00 87.06 304 ILE A O 1
ATOM 2364 N N . PRO A 1 305 ? 36.891 -1.305 -34.605 1.00 87.00 305 PRO A N 1
ATOM 2365 C CA . PRO A 1 305 ? 38.214 -1.625 -35.143 1.00 87.00 305 PRO A CA 1
ATOM 2366 C C . PRO A 1 305 ? 38.395 -1.159 -36.593 1.00 87.00 305 PRO A C 1
ATOM 2368 O O . PRO A 1 305 ? 39.461 -0.645 -36.928 1.00 87.00 305 PRO A O 1
ATOM 2371 N N . ILE A 1 306 ? 37.361 -1.242 -37.441 1.00 87.81 306 ILE A N 1
ATOM 2372 C CA . ILE A 1 306 ? 37.435 -0.746 -38.827 1.00 87.81 306 ILE A CA 1
ATOM 2373 C C . ILE A 1 306 ? 37.706 0.762 -38.850 1.00 87.81 306 ILE A C 1
ATOM 2375 O O . ILE A 1 306 ? 38.631 1.222 -39.524 1.00 87.81 306 ILE A O 1
ATOM 2379 N N . ALA A 1 307 ? 36.937 1.539 -38.084 1.00 86.06 307 ALA A N 1
ATOM 2380 C CA . ALA A 1 307 ? 37.123 2.982 -38.007 1.00 86.06 307 ALA A CA 1
ATOM 2381 C C . ALA A 1 307 ? 38.500 3.356 -37.443 1.00 86.06 307 ALA A C 1
ATOM 2383 O O . ALA A 1 307 ? 39.100 4.329 -37.899 1.00 86.06 307 ALA A O 1
ATOM 2384 N N . SER A 1 308 ? 39.033 2.566 -36.505 1.00 84.75 308 SER A N 1
ATOM 2385 C CA . SER A 1 308 ? 40.370 2.781 -35.938 1.00 84.75 308 SER A CA 1
ATOM 2386 C C . SER A 1 308 ? 41.467 2.627 -36.987 1.00 84.75 308 SER A C 1
ATOM 2388 O O . SER A 1 308 ? 42.351 3.485 -37.097 1.00 84.75 308 SER A O 1
ATOM 2390 N N . VAL A 1 309 ? 41.374 1.588 -37.822 1.00 85.94 309 VAL A N 1
ATOM 2391 C CA . VAL A 1 309 ? 42.315 1.353 -38.923 1.00 85.94 309 VAL A CA 1
ATOM 2392 C C . VAL A 1 309 ? 42.246 2.489 -39.942 1.00 85.94 309 VAL A C 1
ATOM 2394 O O . VAL A 1 309 ? 43.275 3.074 -40.284 1.00 85.94 309 VAL A O 1
ATOM 2397 N N . VAL A 1 310 ? 41.040 2.862 -40.383 1.00 88.12 310 VAL A N 1
ATOM 2398 C CA . VAL A 1 310 ? 40.841 3.950 -41.355 1.00 88.12 310 VAL A CA 1
ATOM 2399 C C . VAL A 1 310 ? 41.386 5.273 -40.816 1.00 88.12 310 VAL A C 1
ATOM 2401 O O . VAL A 1 310 ? 42.146 5.961 -41.502 1.00 88.12 310 VAL A O 1
ATOM 2404 N N . TYR A 1 311 ? 41.057 5.614 -39.570 1.00 86.81 311 TYR A N 1
ATOM 2405 C CA . TYR A 1 311 ? 41.536 6.834 -38.929 1.00 86.81 311 TYR A CA 1
ATOM 2406 C C . TYR A 1 311 ? 43.065 6.854 -38.806 1.00 86.81 311 TYR A C 1
ATOM 2408 O O . TYR A 1 311 ? 43.699 7.864 -39.119 1.00 86.81 311 TYR A O 1
ATOM 2416 N N . SER A 1 312 ? 43.679 5.734 -38.418 1.00 84.81 312 SER A N 1
ATOM 2417 C CA . SER A 1 312 ? 45.136 5.611 -38.292 1.00 84.81 312 SER A CA 1
ATOM 2418 C C . SER A 1 312 ? 45.855 5.762 -39.636 1.00 84.81 312 SER A C 1
ATOM 2420 O O . SER A 1 312 ? 46.875 6.455 -39.720 1.00 84.81 312 SER A O 1
ATOM 2422 N N . LEU A 1 313 ? 45.307 5.189 -40.711 1.00 86.44 313 LEU A N 1
ATOM 2423 C CA . LEU A 1 313 ? 45.842 5.339 -42.068 1.00 86.44 313 LEU A CA 1
ATOM 2424 C C . LEU A 1 313 ? 45.736 6.783 -42.571 1.00 86.44 313 LEU A C 1
ATOM 2426 O O . LEU A 1 313 ? 46.706 7.325 -43.118 1.00 86.44 313 LEU A O 1
ATOM 2430 N N . LEU A 1 314 ? 44.592 7.435 -42.343 1.00 86.62 314 LEU A N 1
ATOM 2431 C CA . LEU A 1 314 ? 44.384 8.837 -42.710 1.00 86.62 314 LEU A CA 1
ATOM 2432 C C . LEU A 1 314 ? 45.316 9.764 -41.930 1.00 86.62 314 LEU A C 1
ATOM 2434 O O . LEU A 1 314 ? 46.007 10.584 -42.535 1.00 86.62 314 LEU A O 1
ATOM 2438 N N . ARG A 1 315 ? 45.414 9.591 -40.607 1.00 85.12 315 ARG A N 1
ATOM 2439 C CA . ARG A 1 315 ? 46.315 10.369 -39.746 1.00 85.12 315 ARG A CA 1
ATOM 2440 C C . ARG A 1 315 ? 47.768 10.238 -40.198 1.00 85.12 315 ARG A C 1
ATOM 2442 O O . ARG A 1 315 ? 48.471 11.241 -40.306 1.00 85.12 315 ARG A O 1
ATOM 2449 N N . THR A 1 316 ? 48.205 9.023 -40.521 1.00 85.69 316 THR A N 1
ATOM 2450 C CA . THR A 1 316 ? 49.566 8.764 -41.013 1.00 85.69 316 THR A CA 1
ATOM 2451 C C . THR A 1 316 ? 49.809 9.432 -42.368 1.00 85.69 316 THR A C 1
ATOM 2453 O O . THR A 1 316 ? 50.846 10.061 -42.575 1.00 85.69 316 THR A O 1
ATOM 2456 N N . SER A 1 317 ? 48.842 9.352 -43.283 1.00 86.88 317 SER A N 1
ATOM 2457 C CA . SER A 1 317 ? 48.938 9.954 -44.618 1.00 86.88 317 SER A CA 1
ATOM 2458 C C . SER A 1 317 ? 48.980 11.483 -44.569 1.00 86.88 317 SER A C 1
ATOM 2460 O O . SER A 1 317 ? 49.786 12.104 -45.263 1.00 86.88 317 SER A O 1
ATOM 2462 N N . VAL A 1 318 ? 48.153 12.098 -43.721 1.00 87.06 318 VAL A N 1
ATOM 2463 C CA . VAL A 1 318 ? 48.109 13.554 -43.531 1.00 87.06 318 VAL A CA 1
ATOM 2464 C C . VAL A 1 318 ? 49.381 14.054 -42.848 1.00 87.06 318 VAL A C 1
ATOM 2466 O O . VAL A 1 318 ? 50.002 14.989 -43.351 1.00 87.06 318 VAL A O 1
ATOM 2469 N N . ASN A 1 319 ? 49.838 13.395 -41.778 1.00 86.88 319 ASN A N 1
ATOM 2470 C CA . ASN A 1 319 ? 51.079 13.775 -41.097 1.00 86.88 319 ASN A CA 1
ATOM 2471 C C . ASN A 1 319 ? 52.301 13.662 -42.016 1.00 86.88 319 ASN A C 1
ATOM 2473 O O . ASN A 1 319 ? 53.157 14.542 -41.998 1.00 86.88 319 ASN A O 1
ATOM 2477 N N . ARG A 1 320 ? 52.363 12.638 -42.880 1.00 83.62 320 ARG A N 1
ATOM 2478 C CA . ARG A 1 320 ? 53.420 12.526 -43.899 1.00 83.62 320 ARG A CA 1
ATOM 2479 C C . ARG A 1 320 ? 53.406 13.694 -44.890 1.00 83.62 320 ARG A C 1
ATOM 2481 O O . ARG A 1 320 ? 54.471 14.168 -45.279 1.00 83.62 320 ARG A O 1
ATOM 2488 N N . ARG A 1 321 ? 52.225 14.173 -45.297 1.00 82.31 321 ARG A N 1
ATOM 2489 C CA . ARG A 1 321 ? 52.092 15.334 -46.198 1.00 82.31 321 ARG A CA 1
ATOM 2490 C C . ARG A 1 321 ? 52.456 16.651 -45.509 1.00 82.31 321 ARG A C 1
ATOM 2492 O O . ARG A 1 321 ? 53.124 17.474 -46.123 1.00 82.31 321 ARG A O 1
ATOM 2499 N N . LEU A 1 322 ? 52.061 16.832 -44.249 1.00 82.62 322 LEU A N 1
ATOM 2500 C CA . LEU A 1 322 ? 52.412 18.012 -43.451 1.00 82.62 322 LEU A CA 1
ATOM 2501 C C . LEU A 1 322 ? 53.915 18.080 -43.162 1.00 82.62 322 LEU A C 1
ATOM 2503 O O . LEU A 1 322 ? 54.513 19.137 -43.332 1.00 82.62 322 LEU A O 1
ATOM 2507 N N . ALA A 1 323 ? 54.541 16.952 -42.815 1.00 80.06 323 ALA A N 1
ATOM 2508 C CA . ALA A 1 323 ? 55.986 16.880 -42.603 1.00 80.06 323 ALA A CA 1
ATOM 2509 C C . ALA A 1 323 ? 56.769 17.288 -43.860 1.00 80.06 323 ALA A C 1
ATOM 2511 O O . ALA A 1 323 ? 57.693 18.082 -43.757 1.00 80.06 323 ALA 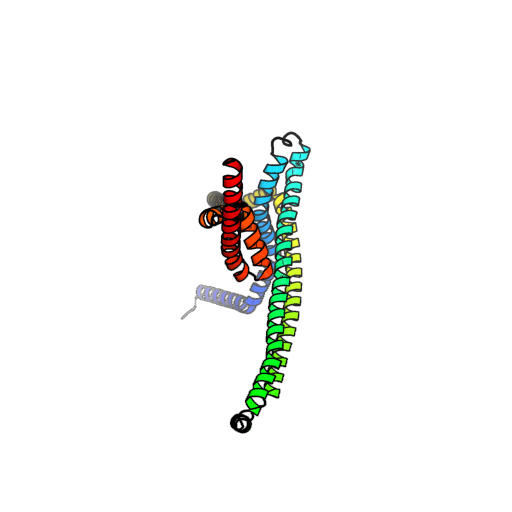A O 1
ATOM 2512 N N . ARG A 1 324 ? 56.343 16.830 -45.049 1.00 75.94 324 ARG A N 1
ATOM 2513 C CA . ARG A 1 324 ? 56.942 17.238 -46.333 1.00 75.94 324 ARG A CA 1
ATOM 2514 C C . ARG A 1 324 ? 56.766 18.721 -46.661 1.00 75.94 324 ARG A C 1
ATOM 2516 O O . ARG A 1 324 ? 57.555 19.250 -47.429 1.00 75.94 324 ARG A O 1
ATOM 2523 N N . LYS A 1 325 ? 55.724 19.370 -46.136 1.00 72.88 325 LYS A N 1
ATOM 2524 C CA . LYS A 1 325 ? 55.432 20.786 -46.398 1.00 72.88 325 LYS A CA 1
ATOM 2525 C C . LYS A 1 325 ? 56.178 21.728 -45.447 1.00 72.88 325 LYS A C 1
ATOM 2527 O O . LYS A 1 325 ? 56.475 22.839 -45.846 1.00 72.88 325 LYS A O 1
ATOM 2532 N N . ASN A 1 326 ? 56.473 21.281 -44.226 1.00 67.94 326 ASN A N 1
ATOM 2533 C CA . ASN A 1 326 ? 57.247 22.046 -43.239 1.00 67.94 326 ASN A CA 1
ATOM 2534 C C . ASN A 1 326 ? 58.769 21.854 -43.378 1.00 67.94 326 ASN A C 1
ATOM 2536 O O . ASN A 1 326 ? 59.529 22.544 -42.710 1.00 67.94 326 ASN A O 1
ATOM 2540 N N . SER A 1 327 ? 59.213 20.890 -44.191 1.00 58.31 327 SER A N 1
ATOM 2541 C CA . SER A 1 327 ? 60.622 20.660 -44.533 1.00 58.31 327 SER A CA 1
ATOM 2542 C C . SER A 1 327 ? 61.064 21.369 -45.826 1.00 58.31 327 SER A C 1
ATOM 2544 O O . SER A 1 327 ? 62.105 21.017 -46.377 1.00 58.31 327 SER A O 1
ATOM 2546 N N . VAL A 1 328 ? 60.249 22.301 -46.329 1.00 51.03 328 VAL A N 1
ATOM 2547 C CA . VAL A 1 328 ? 60.521 23.220 -47.449 1.00 51.03 328 VAL A CA 1
ATOM 2548 C C . VAL A 1 328 ? 60.403 24.632 -46.898 1.00 51.03 328 VAL A C 1
ATOM 2550 O O . VAL A 1 328 ? 61.267 25.460 -47.248 1.00 51.03 328 VAL A O 1
#

Sequence (328 aa):
MKLDKEDLKKIRHLILFAIIAQAIISNISLIFQGLTVLWDIVFPFVLGGAIAFVLNVPMRALENRIFHGRRLSGNKVAQKIARPVSLVLTIILVLGVILAVLFIVIPELGRTLQSLVTAIQNFIPLAEQTLEGLSVNNQSLESWMEQYNINIDEMLEKLSAYIQSYAGNIVDFTVSAVKSLVNGVANFVIAFVFSCYILMQKEKLLRQAKKILYAYLSEKHADGCVEICSLTARSFSNFLTGQCVEALQAIGFVVLFLVLQQIEGNFIYPKVVGNSVGLPSIWVLACVTIGGKLMGVVGMLIFIPIASVVYSLLRTSVNRRLARKNSV